Protein 3R6A (pdb70)

B-factor: mean 24.11, std 8.17, range [11.48, 55.33]

InterPro domains:
  IPR004360 Glyoxalase/fosfomycin resistance/dioxygenase domain [PF00903] (7-113)
  IPR029068 Glyoxalase/Bleomycin resistance protein/Dihydroxybiphenyl dioxygenase [G3DSA:3.10.180.10] (1-120)
  IPR029068 Glyoxalase/Bleomycin resistance protein/Dihydroxybiphenyl dioxygenase [SSF54593] (10-117)

Radius of gyration: 17.71 Å; Cα contacts (8 Å, |Δi|>4): 497; chains: 2; bounding box: 41×38×47 Å

Nearest PDB structures (foldseek):
  3r6a-assembly1_B  TM=1.008E+00  e=8.371E-24  Methanosarcina mazei Go1
  8aid-assembly2_D  TM=8.880E-01  e=2.972E-11  Pseudomonas aeruginosa PAO1
  8stb-assemb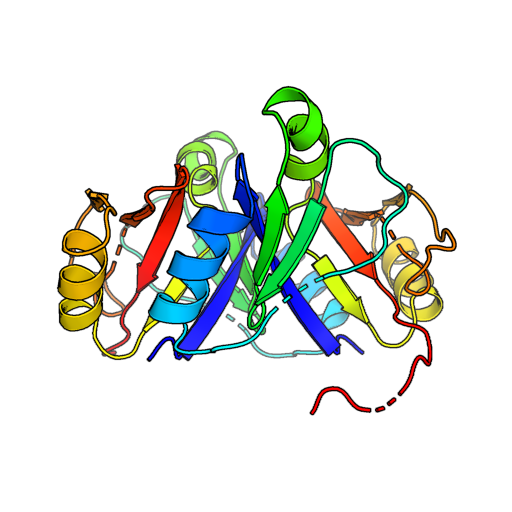ly2_A  TM=5.338E-01  e=1.137E-02  Streptomyces sp.
  3ct8-assembly1_A-2  TM=3.924E-01  e=6.498E-03  Halalkalibacterium halodurans C-125
  2zhp-assembly1_B  TM=3.067E-01  e=5.720E-02  Streptoalloteichus hindustanus

Organism: Methanosarcina mazei (strain ATCC BAA-159 / DSM 3647 / Goe1 / Go1 / JCM 11833 / OCM 88) (NCBI:txid192952)

Structure (mmCIF, N/CA/C/O backbone):
data_3R6A
#
_entry.id   3R6A
#
_cell.length_a   62.433
_cell.length_b   62.433
_cell.length_c   149.595
_cell.angle_alpha   90.00
_cell.angle_beta   90.00
_cell.angle_gamma   120.00
#
_symmetry.space_group_name_H-M   'P 61'
#
loop_
_entity.id
_entity.type
_entity.pdbx_description
1 polymer 'Uncharacterized protein'
2 non-polymer 'ACETATE ION'
3 water water
#
loop_
_atom_site.group_PDB
_atom_site.id
_atom_site.type_symbol
_atom_site.label_atom_id
_atom_site.label_alt_id
_atom_site.label_comp_id
_atom_site.label_asym_id
_atom_site.label_entity_id
_atom_site.label_seq_id
_atom_site.pdbx_PDB_ins_code
_atom_site.Cartn_x
_atom_site.Cartn_y
_atom_site.Cartn_z
_atom_site.occupancy
_atom_site.B_iso_or_equiv
_atom_site.auth_seq_id
_atom_site.auth_comp_id
_atom_site.auth_asym_id
_atom_site.auth_atom_id
_atom_site.pdbx_PDB_model_num
ATOM 9 N N . LYS A 1 4 ? 6.225 21.697 -10.714 1.00 24.04 2 LYS A N 1
ATOM 10 C CA . LYS A 1 4 ? 6.711 21.061 -9.503 1.00 22.65 2 LYS A CA 1
ATOM 11 C C . LYS A 1 4 ? 8.218 20.906 -9.413 1.00 20.35 2 LYS A C 1
ATOM 12 O O . LYS A 1 4 ? 8.908 20.716 -10.415 1.00 19.18 2 LYS A O 1
ATOM 18 N N . ILE A 1 5 ? 8.724 21.007 -8.193 1.00 18.25 3 ILE A N 1
ATOM 19 C CA . ILE A 1 5 ? 10.139 20.793 -7.966 1.00 17.34 3 ILE A CA 1
ATOM 20 C C . ILE A 1 5 ? 10.187 19.302 -7.662 1.00 16.64 3 ILE A C 1
ATOM 21 O O . ILE A 1 5 ? 9.608 18.831 -6.679 1.00 19.78 3 ILE A O 1
ATOM 26 N N . LEU A 1 6 ? 10.855 18.559 -8.534 1.00 16.28 4 LEU A N 1
ATOM 27 C CA . LEU A 1 6 ? 10.952 17.110 -8.406 1.00 17.48 4 LEU A CA 1
ATOM 28 C C . LEU A 1 6 ? 11.955 16.659 -7.357 1.00 18.07 4 LEU A C 1
ATOM 29 O O . LEU A 1 6 ? 11.714 15.691 -6.631 1.00 18.23 4 LEU A O 1
ATOM 34 N N . GLN A 1 7 ? 13.084 17.353 -7.288 1.00 17.55 5 GLN A N 1
ATOM 35 C CA . GLN A 1 7 ? 14.121 17.028 -6.316 1.00 18.66 5 GLN A CA 1
ATOM 36 C C . GLN A 1 7 ? 14.967 18.239 -5.982 1.00 17.37 5 GLN A C 1
ATOM 37 O O . GLN A 1 7 ? 15.183 19.105 -6.826 1.00 17.03 5 GLN A O 1
ATOM 43 N N . ILE A 1 8 ? 15.441 1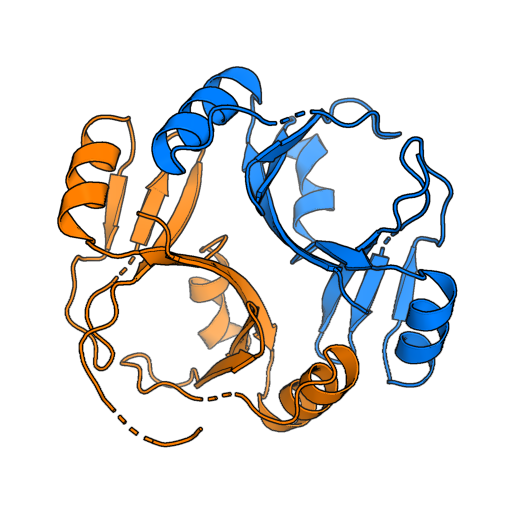8.288 -4.743 1.00 14.99 6 ILE A N 1
ATOM 44 C CA . ILE A 1 8 ? 16.329 19.351 -4.310 1.00 13.94 6 ILE A CA 1
ATOM 45 C C . ILE A 1 8 ? 17.650 18.651 -4.024 1.00 13.84 6 ILE A C 1
ATOM 46 O O . ILE A 1 8 ? 17.751 17.845 -3.102 1.00 14.88 6 ILE A O 1
ATOM 51 N N . LEU A 1 9 ? 18.653 18.957 -4.837 1.00 13.56 7 LEU A N 1
ATOM 52 C CA . LEU A 1 9 ? 19.961 18.322 -4.726 1.00 15.16 7 LEU A CA 1
ATOM 53 C C . LEU A 1 9 ? 20.998 19.176 -4.019 1.00 14.37 7 LEU A C 1
ATOM 54 O O . LEU A 1 9 ? 21.210 20.339 -4.371 1.00 14.34 7 LEU A O 1
ATOM 59 N N . SER A 1 10 ? 21.643 18.587 -3.019 1.00 13.24 8 SER A N 1
ATOM 60 C CA . SER A 1 10 ? 22.675 19.273 -2.267 1.00 15.47 8 SER A CA 1
ATOM 61 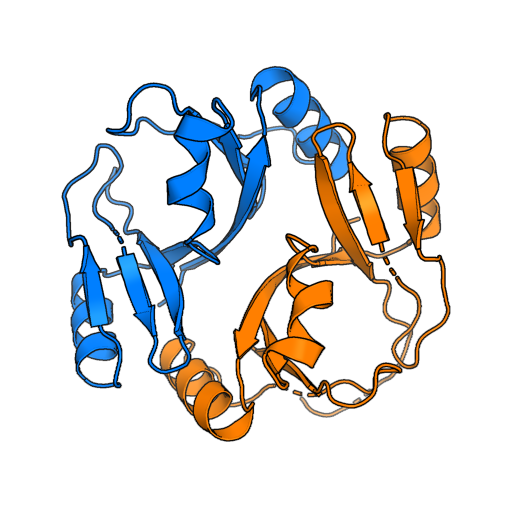C C . SER A 1 10 ? 23.964 19.066 -3.040 1.00 16.16 8 SER A C 1
ATOM 62 O O . SER A 1 10 ? 24.153 18.023 -3.656 1.00 19.61 8 SER A O 1
ATOM 65 N N . ARG A 1 11 ? 24.846 20.055 -3.000 1.00 14.83 9 ARG A N 1
ATOM 66 C CA . ARG A 1 11 ? 26.085 19.986 -3.755 1.00 13.60 9 ARG A CA 1
ATOM 67 C C . ARG A 1 11 ? 27.344 19.834 -2.909 1.00 14.45 9 ARG A C 1
ATOM 68 O O . ARG A 1 11 ? 27.555 20.573 -1.950 1.00 15.08 9 ARG A O 1
ATOM 76 N N . LEU A 1 12 ? 28.175 18.866 -3.283 1.00 13.32 10 LEU A N 1
ATOM 77 C CA . LEU A 1 12 ? 29.440 18.629 -2.601 1.00 13.93 10 LEU A CA 1
ATOM 78 C C . LEU A 1 12 ? 30.531 18.786 -3.650 1.00 14.19 10 LEU A C 1
ATOM 79 O O . LEU A 1 12 ? 30.339 18.448 -4.818 1.00 14.39 10 LEU A O 1
ATOM 84 N N . TYR A 1 13 ? 31.674 19.304 -3.227 1.00 16.38 11 TYR A N 1
ATOM 85 C CA . TYR A 1 13 ? 32.777 19.560 -4.141 1.00 16.63 11 TYR A CA 1
ATOM 86 C C . TYR A 1 13 ? 33.993 18.762 -3.721 1.00 17.18 11 TYR A C 1
ATOM 87 O O . TYR A 1 13 ? 34.460 18.884 -2.588 1.00 17.77 11 TYR A O 1
ATOM 96 N N . VAL A 1 14 ? 34.512 17.954 -4.639 1.00 16.61 12 VAL A N 1
ATOM 97 C CA . VAL A 1 14 ? 35.663 17.120 -4.337 1.00 17.53 12 VAL A CA 1
ATOM 98 C C . VAL A 1 14 ? 36.696 17.185 -5.455 1.00 18.79 12 VAL A C 1
ATOM 99 O O . VAL A 1 14 ? 36.388 17.583 -6.575 1.00 17.62 12 VAL A O 1
ATOM 103 N N . ALA A 1 15 ? 37.923 16.789 -5.140 1.00 20.89 13 ALA A N 1
ATOM 104 C CA . ALA A 1 15 ? 39.002 16.825 -6.120 1.00 22.02 13 ALA A CA 1
ATOM 105 C C . ALA A 1 15 ? 38.939 15.658 -7.097 1.00 23.72 13 ALA A C 1
ATOM 106 O O . ALA A 1 15 ? 39.207 15.822 -8.288 1.00 23.98 13 ALA A O 1
ATOM 108 N N . ASP A 1 16 ? 38.591 14.483 -6.584 1.00 25.48 14 ASP A N 1
ATOM 109 C CA . ASP A 1 16 ? 38.502 13.271 -7.397 1.00 27.74 14 ASP A CA 1
ATOM 110 C C . ASP A 1 16 ? 37.180 12.549 -7.160 1.00 25.28 14 ASP A C 1
ATOM 111 O O . ASP A 1 16 ? 36.817 12.245 -6.025 1.00 24.98 14 ASP A O 1
ATOM 116 N N . LEU A 1 17 ? 36.478 12.254 -8.245 1.00 24.24 15 LEU A N 1
ATOM 117 C CA . LEU A 1 17 ? 35.182 11.596 -8.165 1.00 24.80 15 LEU A CA 1
ATOM 118 C C . LEU A 1 17 ? 35.187 10.148 -7.662 1.00 26.67 15 LEU A C 1
ATOM 119 O O . LEU A 1 17 ? 34.497 9.821 -6.698 1.00 25.03 15 LEU A O 1
ATOM 124 N N . ASN A 1 18 ? 35.965 9.290 -8.314 1.00 27.41 16 ASN A N 1
ATOM 125 C CA . ASN A 1 18 ? 36.010 7.869 -7.973 1.00 30.41 16 ASN A CA 1
ATOM 126 C C . ASN A 1 18 ? 36.113 7.476 -6.501 1.00 28.64 16 ASN A C 1
ATOM 127 O O . ASN A 1 18 ? 35.260 6.739 -5.998 1.00 28.02 16 ASN A O 1
ATOM 132 N N . PRO A 1 19 ? 37.160 7.933 -5.794 1.00 28.07 17 PRO A N 1
ATOM 133 C CA . PRO A 1 19 ? 37.249 7.549 -4.382 1.00 26.67 17 PRO A CA 1
ATOM 134 C C . PRO A 1 19 ? 36.067 8.072 -3.566 1.00 25.03 17 PRO A C 1
ATOM 135 O O . PRO A 1 19 ? 35.532 7.374 -2.700 1.00 24.77 17 PRO A O 1
ATOM 139 N N . ALA A 1 20 ? 35.653 9.298 -3.860 1.00 22.72 18 ALA A N 1
ATOM 140 C CA . ALA A 1 20 ? 34.530 9.912 -3.160 1.00 22.04 18 ALA A CA 1
ATOM 141 C C . ALA A 1 20 ? 33.242 9.139 -3.424 1.00 21.15 18 ALA A C 1
ATOM 142 O O . ALA A 1 20 ? 32.462 8.879 -2.514 1.00 19.17 18 ALA A O 1
ATOM 144 N N . LEU A 1 21 ? 33.022 8.765 -4.678 1.00 21.38 19 LEU A N 1
ATOM 145 C CA . LEU A 1 21 ? 31.817 8.035 -5.034 1.00 22.56 19 LEU A CA 1
ATOM 146 C C . LEU A 1 21 ? 31.702 6.760 -4.198 1.00 22.83 19 LEU A C 1
ATOM 147 O O . LEU A 1 21 ? 30.628 6.433 -3.688 1.00 21.97 19 LEU A O 1
ATOM 152 N N . GLU A 1 22 ? 32.815 6.054 -4.031 1.00 22.33 20 GLU A N 1
ATOM 153 C CA . GLU A 1 22 ? 32.809 4.823 -3.248 1.00 23.60 20 GLU A CA 1
ATOM 154 C C . GLU A 1 22 ? 32.433 5.112 -1.799 1.00 21.72 20 GLU A C 1
ATOM 155 O O . GLU A 1 22 ? 31.675 4.366 -1.183 1.00 23.01 20 GLU A O 1
ATOM 161 N N . PHE A 1 23 ? 32.959 6.208 -1.264 1.00 18.95 21 PHE A N 1
ATOM 162 C CA . PHE A 1 23 ? 32.677 6.595 0.110 1.00 17.59 21 PHE A CA 1
ATOM 163 C C . PHE A 1 23 ? 31.196 6.901 0.316 1.00 17.22 21 PHE A C 1
ATOM 164 O O . PHE A 1 23 ? 30.570 6.379 1.239 1.00 17.09 21 PHE A O 1
ATOM 172 N N . TYR A 1 24 ? 30.628 7.741 -0.544 1.00 16.74 22 TYR A N 1
ATOM 173 C CA . TYR A 1 24 ? 29.217 8.090 -0.403 1.00 15.15 22 TYR A CA 1
ATOM 174 C C . TYR A 1 24 ? 28.269 6.923 -0.670 1.00 16.79 22 TYR A C 1
ATOM 175 O O . TYR A 1 24 ? 27.200 6.848 -0.083 1.00 14.51 22 TYR A O 1
ATOM 184 N N . GLU A 1 25 ? 28.653 6.004 -1.549 1.00 17.77 23 GLU A N 1
ATOM 185 C CA . GLU A 1 25 ? 27.789 4.855 -1.804 1.00 18.94 23 GLU A CA 1
ATOM 186 C C . GLU A 1 25 ? 27.678 4.050 -0.508 1.00 19.43 23 GLU A C 1
ATOM 187 O O . GLU A 1 25 ? 26.608 3.558 -0.157 1.00 19.88 23 GLU A O 1
ATOM 193 N N . GLU A 1 26 ? 28.787 3.932 0.214 1.00 20.07 24 GLU A N 1
ATOM 194 C CA . GLU A 1 26 ? 28.795 3.199 1.473 1.00 21.53 24 GLU A CA 1
ATOM 195 C C . GLU A 1 26 ? 28.074 3.985 2.561 1.00 20.51 24 GLU A C 1
ATOM 196 O O . GLU A 1 26 ? 27.243 3.442 3.289 1.00 20.49 24 GLU A O 1
ATOM 202 N N . LEU A 1 27 ? 28.403 5.268 2.668 1.00 18.66 25 LEU A N 1
ATOM 203 C CA . LEU A 1 27 ? 27.803 6.129 3.681 1.00 17.22 25 LEU A CA 1
ATOM 204 C C . LEU A 1 27 ? 26.292 6.220 3.552 1.00 16.96 25 LEU A C 1
ATOM 205 O O . LEU A 1 27 ? 25.576 6.184 4.549 1.00 17.90 25 LEU A O 1
ATOM 210 N N . LEU A 1 28 ? 25.813 6.332 2.319 1.00 16.47 26 LEU A N 1
ATOM 211 C CA . LEU A 1 28 ? 24.386 6.464 2.063 1.00 17.69 26 LEU A CA 1
ATOM 212 C C . LEU A 1 28 ? 23.725 5.127 1.733 1.00 19.15 26 LEU A C 1
ATOM 213 O O . LEU A 1 28 ? 22.543 5.082 1.401 1.00 19.77 26 LEU A O 1
ATOM 218 N N . GLU A 1 29 ? 24.491 4.043 1.837 1.00 21.36 27 GLU A N 1
ATOM 219 C CA . GLU A 1 29 ? 23.984 2.706 1.532 1.00 22.85 27 GLU A CA 1
ATOM 220 C C . GLU A 1 29 ? 23.213 2.702 0.214 1.00 22.76 27 GLU A C 1
ATOM 221 O O . GLU A 1 29 ? 22.121 2.145 0.108 1.00 22.87 27 GLU A O 1
ATOM 227 N N . THR A 1 30 ? 23.804 3.347 -0.787 1.00 20.68 28 THR A N 1
ATOM 228 C CA . THR A 1 30 ? 23.229 3.449 -2.122 1.00 19.91 28 THR A CA 1
ATOM 229 C C . THR A 1 30 ? 24.328 2.951 -3.061 1.00 20.43 28 THR A C 1
ATOM 230 O O . THR A 1 30 ? 25.285 3.672 -3.353 1.00 19.93 28 THR A O 1
ATOM 234 N N . PRO A 1 31 ? 24.199 1.705 -3.550 1.00 19.30 29 PRO A N 1
ATOM 235 C CA . PRO A 1 31 ? 25.189 1.095 -4.445 1.00 18.55 29 PRO A CA 1
ATOM 236 C C . PRO A 1 31 ? 25.208 1.517 -5.910 1.00 19.20 29 PRO A C 1
ATOM 237 O O . PRO A 1 31 ? 25.972 0.962 -6.705 1.00 18.33 29 PRO A O 1
ATOM 241 N N . VAL A 1 32 ? 24.384 2.491 -6.270 1.00 16.97 30 VAL A N 1
ATOM 242 C CA . VAL A 1 32 ? 24.331 2.963 -7.651 1.00 19.62 30 VAL A CA 1
ATOM 243 C C . VAL A 1 32 ? 24.318 4.486 -7.694 1.00 19.35 30 VAL A C 1
ATOM 244 O O . VAL A 1 32 ? 23.639 5.127 -6.897 1.00 19.91 30 VAL A O 1
ATOM 248 N N . ALA A 1 33 ? 25.088 5.051 -8.617 1.00 18.66 31 ALA A N 1
ATOM 249 C CA . ALA A 1 33 ? 25.172 6.499 -8.797 1.00 18.91 31 ALA A CA 1
ATOM 250 C C . ALA A 1 33 ? 25.029 6.788 -10.282 1.00 19.11 31 ALA A C 1
ATOM 251 O O . ALA A 1 33 ? 25.218 5.906 -11.118 1.00 18.30 31 ALA A O 1
ATOM 261 N N . ARG A 1 35 ? 26.202 9.190 -13.591 1.00 17.97 33 ARG A N 1
ATOM 262 C CA . ARG A 1 35 ? 27.191 10.119 -14.124 1.00 19.99 33 ARG A CA 1
ATOM 263 C C . ARG A 1 35 ? 26.474 10.859 -15.238 1.00 20.23 33 ARG A C 1
ATOM 264 O O . ARG A 1 35 ? 25.689 10.263 -15.978 1.00 19.03 33 ARG A O 1
ATOM 272 N N . PHE A 1 36 ? 26.730 12.156 -15.346 1.00 21.00 34 PHE A N 1
ATOM 273 C CA . PHE A 1 36 ? 26.082 12.971 -16.365 1.00 22.13 34 PHE A CA 1
ATOM 274 C C . PHE A 1 36 ? 27.062 13.517 -17.378 1.00 20.64 34 PHE A C 1
ATOM 275 O O . PHE A 1 36 ? 28.210 13.815 -17.056 1.00 21.35 34 PHE A O 1
ATOM 283 N N . GLU A 1 37 ? 26.598 13.648 -18.611 1.00 18.96 35 GLU A N 1
ATOM 284 C CA . GLU A 1 37 ? 27.420 14.240 -19.647 1.00 19.87 35 GLU A CA 1
ATOM 285 C C . GLU A 1 37 ? 27.150 15.730 -19.455 1.00 21.43 35 GLU A C 1
ATOM 286 O O . GLU A 1 37 ? 25.994 16.149 -19.427 1.00 22.06 35 GLU A O 1
ATOM 292 N N . ILE A 1 38 ? 28.198 16.524 -19.283 1.00 23.46 36 ILE A N 1
ATOM 293 C CA . ILE A 1 38 ? 28.013 17.959 -19.083 1.00 25.24 36 ILE A CA 1
ATOM 294 C C . ILE A 1 38 ? 28.866 18.753 -20.059 1.00 27.29 36 ILE A C 1
ATOM 295 O O . ILE A 1 38 ? 29.822 18.230 -20.629 1.00 28.52 36 ILE A O 1
ATOM 300 N N . PRO A 1 39 ? 28.524 20.033 -20.271 1.00 29.20 37 PRO A N 1
ATOM 301 C CA . PRO A 1 39 ? 29.295 20.865 -21.197 1.00 31.05 37 PRO A CA 1
ATOM 302 C C . PRO A 1 39 ? 30.666 21.291 -20.677 1.00 32.83 37 PRO A C 1
ATOM 303 O O . PRO A 1 39 ? 31.624 21.368 -21.447 1.00 34.15 37 PRO A O 1
ATOM 307 N N . GLN A 1 40 ? 30.764 21.559 -19.377 1.00 32.53 38 GLN A N 1
ATOM 308 C CA . GLN A 1 40 ? 32.028 22.000 -18.790 1.00 33.58 38 GLN A CA 1
ATOM 309 C C . GLN A 1 40 ? 33.173 21.018 -18.979 1.00 34.95 38 GLN A C 1
ATOM 310 O O . GLN A 1 40 ? 32.968 19.807 -19.060 1.00 35.98 38 GLN A O 1
ATOM 316 N N . THR A 1 41 ? 34.382 21.564 -19.039 1.00 35.21 39 THR A N 1
ATOM 317 C CA . THR A 1 41 ? 35.596 20.777 -19.201 1.00 35.86 39 THR A CA 1
ATOM 318 C C . THR A 1 41 ? 36.365 20.797 -17.882 1.00 34.74 39 THR A C 1
ATOM 319 O O . THR A 1 41 ? 36.357 21.798 -17.164 1.00 35.15 39 THR A O 1
ATOM 323 N N . GLY A 1 42 ? 37.024 19.691 -17.559 1.00 34.13 40 GLY A N 1
ATOM 324 C CA . GLY A 1 42 ? 37.779 19.633 -16.321 1.00 32.71 40 GLY A CA 1
ATOM 325 C C . GLY A 1 42 ? 36.902 19.388 -15.105 1.00 32.04 40 GLY A C 1
ATOM 326 O O . GLY A 1 42 ? 37.388 19.366 -13.976 1.00 32.92 40 GLY A O 1
ATOM 327 N N . VAL A 1 43 ? 35.605 19.208 -15.330 1.00 30.41 41 VAL A N 1
ATOM 328 C CA . VAL A 1 43 ? 34.684 18.952 -14.229 1.00 27.79 41 VAL A CA 1
ATOM 329 C C . VAL A 1 43 ? 33.868 17.693 -14.504 1.00 26.14 41 VAL A C 1
ATOM 330 O O . VAL A 1 43 ? 33.419 17.463 -15.627 1.00 25.12 41 VAL A O 1
ATOM 334 N N . GLU A 1 44 ? 33.698 16.872 -13.473 1.00 22.67 42 GLU A N 1
ATOM 335 C CA . GLU A 1 44 ? 32.924 15.646 -13.582 1.00 22.75 42 GLU A CA 1
ATOM 336 C C . GLU A 1 44 ? 31.759 15.750 -12.613 1.00 20.63 42 GLU A C 1
ATOM 337 O O . GLU A 1 44 ? 31.916 16.256 -11.501 1.00 20.65 42 GLU A O 1
ATOM 343 N N . LEU A 1 45 ? 30.599 15.272 -13.043 1.00 18.18 43 LEU A N 1
ATOM 344 C CA . LEU A 1 45 ? 29.392 15.341 -12.235 1.00 17.45 43 LEU A CA 1
ATOM 345 C C . LEU A 1 45 ? 28.729 13.986 -12.024 1.00 16.74 43 LEU A C 1
ATOM 346 O O . LEU A 1 45 ? 28.516 13.223 -12.971 1.00 16.53 43 LEU A O 1
ATOM 351 N N . ALA A 1 46 ? 28.394 13.694 -10.775 1.00 14.90 44 ALA A N 1
ATOM 352 C CA . ALA A 1 46 ? 27.730 12.443 -10.444 1.00 13.44 44 ALA A CA 1
ATOM 353 C C . ALA A 1 46 ? 26.639 12.731 -9.430 1.00 15.19 44 ALA A C 1
ATOM 354 O O . ALA A 1 46 ? 26.720 13.708 -8.687 1.00 16.25 44 ALA A O 1
ATOM 356 N N . GLN A 1 47 ? 25.611 11.894 -9.420 1.00 13.86 45 GLN A N 1
ATOM 357 C CA . GLN A 1 47 ? 24.537 12.045 -8.452 1.00 15.25 45 GLN A CA 1
ATOM 358 C C . GLN A 1 47 ? 24.434 10.748 -7.675 1.00 13.79 45 GLN A C 1
ATOM 359 O O . GLN A 1 47 ? 24.409 9.669 -8.265 1.00 14.79 45 GLN A O 1
ATOM 365 N N . ILE A 1 48 ? 24.393 10.856 -6.352 1.00 14.59 46 ILE A N 1
ATOM 366 C CA . ILE A 1 48 ? 24.246 9.692 -5.488 1.00 14.47 46 ILE A CA 1
ATOM 367 C C . ILE A 1 48 ? 23.147 10.108 -4.526 1.00 14.23 46 ILE A C 1
ATOM 368 O O . ILE A 1 48 ? 23.289 11.101 -3.821 1.00 13.05 46 ILE A O 1
ATOM 373 N N . SER A 1 49 ? 22.048 9.361 -4.516 1.00 14.69 47 SER A N 1
ATOM 374 C CA . SER A 1 49 ? 20.897 9.708 -3.684 1.00 14.32 47 SER A CA 1
ATOM 375 C C . SER A 1 49 ? 20.522 11.129 -4.133 1.00 13.80 47 SER A C 1
ATOM 376 O O . SER A 1 49 ? 20.416 11.376 -5.336 1.00 14.55 47 SER A O 1
ATOM 379 N N . THR A 1 50 ? 20.330 12.062 -3.201 1.00 13.75 48 THR A N 1
ATOM 380 C CA . THR A 1 50 ? 19.995 13.430 -3.599 1.00 14.33 48 THR A CA 1
ATOM 381 C C . THR A 1 50 ? 21.187 14.375 -3.460 1.00 15.33 48 THR A C 1
ATOM 382 O O . THR A 1 50 ? 21.028 15.578 -3.236 1.00 15.25 48 THR A O 1
ATOM 386 N N . ILE A 1 51 ? 22.385 13.814 -3.594 1.00 14.41 49 ILE A N 1
ATOM 387 C CA . ILE A 1 51 ? 23.621 14.585 -3.528 1.00 14.08 49 ILE A CA 1
ATOM 388 C C . ILE A 1 51 ? 24.261 14.641 -4.905 1.00 14.80 49 ILE A C 1
ATOM 389 O O . ILE A 1 51 ? 24.326 13.628 -5.612 1.00 15.07 49 ILE A O 1
ATOM 394 N N . LEU A 1 52 ? 24.709 15.829 -5.290 1.00 12.72 50 LEU A N 1
ATOM 395 C CA . LEU A 1 52 ? 25.418 16.007 -6.546 1.00 13.09 50 LEU A CA 1
ATOM 396 C C . LEU A 1 52 ? 26.881 16.160 -6.158 1.00 14.64 50 LEU A C 1
ATOM 397 O O . LEU A 1 52 ? 27.231 17.038 -5.362 1.00 14.17 50 LEU A O 1
ATOM 402 N N . LEU A 1 53 ? 27.732 15.283 -6.682 1.00 13.88 51 LEU A N 1
ATOM 403 C CA . LEU A 1 53 ? 29.163 15.362 -6.402 1.00 14.82 51 LEU A CA 1
ATOM 404 C C . LEU A 1 53 ? 29.800 16.016 -7.614 1.00 15.73 51 LEU A C 1
ATOM 405 O O . LEU A 1 53 ? 29.689 15.511 -8.726 1.00 15.89 51 LEU A O 1
ATOM 410 N N . ILE A 1 54 ? 30.459 17.142 -7.389 1.00 13.37 52 ILE A N 1
ATOM 411 C CA . ILE A 1 54 ? 31.104 17.894 -8.455 1.00 16.42 52 ILE A CA 1
ATOM 412 C C . ILE A 1 54 ? 32.601 17.782 -8.207 1.00 16.33 52 ILE A C 1
ATOM 413 O O . ILE A 1 54 ? 33.088 18.187 -7.157 1.00 15.56 52 ILE A O 1
ATOM 418 N N . ALA A 1 55 ? 33.327 17.230 -9.176 1.00 15.93 53 ALA A N 1
ATOM 419 C CA . ALA A 1 55 ? 34.761 17.028 -9.010 1.00 17.71 53 ALA A CA 1
ATOM 420 C C . ALA A 1 55 ? 35.627 17.791 -10.002 1.00 18.38 53 ALA A C 1
ATOM 421 O O . ALA A 1 55 ? 35.313 17.874 -11.192 1.00 20.36 53 ALA A O 1
ATOM 423 N N . GLY A 1 56 ? 36.723 18.341 -9.494 1.00 21.13 54 GLY A N 1
ATOM 424 C CA . GLY A 1 56 ? 37.644 19.091 -10.330 1.00 22.73 54 GLY A CA 1
ATOM 425 C C . GLY A 1 56 ? 38.682 19.812 -9.492 1.00 23.89 54 GLY A C 1
ATOM 426 O O . GLY A 1 56 ? 38.694 19.696 -8.265 1.00 22.13 54 GLY A O 1
ATOM 427 N N . SER A 1 57 ? 39.565 20.557 -10.149 1.00 25.99 55 SER A N 1
ATOM 428 C CA . SER A 1 57 ? 40.593 21.298 -9.430 1.00 28.56 55 SER A CA 1
ATOM 429 C C . SER A 1 57 ? 39.931 22.404 -8.614 1.00 30.27 55 SER A C 1
ATOM 430 O O . SER A 1 57 ? 38.806 22.813 -8.907 1.00 29.53 55 SER A O 1
ATOM 433 N N . GLU A 1 58 ? 40.630 22.883 -7.591 1.00 32.66 56 GLU A N 1
ATOM 434 C CA . GLU A 1 58 ? 40.109 23.948 -6.743 1.00 36.27 56 GLU A CA 1
ATOM 435 C C . GLU A 1 58 ? 39.663 25.124 -7.604 1.00 36.87 56 GLU A C 1
ATOM 436 O O . GLU A 1 58 ? 38.649 25.764 -7.328 1.00 38.01 56 GLU A O 1
ATOM 442 N N . GLU A 1 59 ? 40.424 25.395 -8.658 1.00 37.62 57 GLU A N 1
ATOM 443 C CA . GLU A 1 59 ? 40.117 26.497 -9.559 1.00 37.98 57 GLU A CA 1
ATOM 444 C C . GLU A 1 59 ? 38.902 26.193 -10.433 1.00 37.53 57 GLU A C 1
ATOM 445 O O . GLU A 1 59 ? 38.034 27.048 -10.622 1.00 37.37 57 GLU A O 1
ATOM 451 N N . ALA A 1 60 ? 38.842 24.974 -10.960 1.00 36.11 58 ALA A N 1
ATOM 452 C CA . ALA A 1 60 ? 37.737 24.566 -11.820 1.00 34.99 58 ALA A CA 1
ATOM 453 C C . ALA A 1 60 ? 36.415 24.534 -11.061 1.00 34.05 58 ALA A C 1
ATOM 454 O O . ALA A 1 60 ? 35.350 24.724 -11.649 1.00 33.81 58 ALA A O 1
ATOM 456 N N . LEU A 1 61 ? 36.496 24.303 -9.753 1.00 33.19 59 LEU A N 1
ATOM 457 C CA . LEU A 1 61 ? 35.313 24.222 -8.899 1.00 32.63 59 LEU A CA 1
ATOM 458 C C . LEU A 1 61 ? 34.857 25.558 -8.320 1.00 33.37 59 LEU A C 1
ATOM 459 O O . LEU A 1 61 ? 33.680 25.726 -8.001 1.00 32.68 59 LEU A O 1
ATOM 464 N N . LYS A 1 62 ? 35.787 26.499 -8.177 1.00 33.86 60 LYS A N 1
ATOM 465 C CA . LYS A 1 62 ? 35.482 27.810 -7.608 1.00 35.51 60 LYS A CA 1
ATOM 466 C C . LYS A 1 62 ? 34.133 28.398 -8.035 1.00 34.93 60 LYS A C 1
ATOM 467 O O . LYS A 1 62 ? 33.290 28.701 -7.190 1.00 36.73 60 LYS A O 1
ATOM 473 N N . PRO A 1 63 ? 33.903 28.557 -9.350 1.00 34.49 61 PRO A N 1
ATOM 474 C CA . PRO A 1 63 ? 32.631 29.118 -9.816 1.00 33.21 61 PRO A CA 1
ATOM 475 C C . PRO A 1 63 ? 31.395 28.311 -9.427 1.00 31.77 61 PRO A C 1
ATOM 476 O O . PRO A 1 63 ? 30.344 28.880 -9.136 1.00 32.62 61 PRO A O 1
ATOM 480 N N . PHE A 1 64 ? 31.522 26.988 -9.423 1.00 29.88 62 PHE A N 1
ATOM 481 C CA . PHE A 1 64 ? 30.411 26.115 -9.064 1.00 28.21 62 PHE A CA 1
ATOM 482 C C . PHE A 1 64 ? 29.993 26.279 -7.608 1.00 27.20 62 PHE A C 1
ATOM 483 O O . PHE A 1 64 ? 28.831 26.066 -7.266 1.00 25.57 62 PHE A O 1
ATOM 491 N N . ARG A 1 65 ? 30.935 26.660 -6.749 1.00 25.98 63 ARG A N 1
ATOM 492 C CA . ARG A 1 65 ? 30.630 26.823 -5.331 1.00 28.28 63 ARG A CA 1
ATOM 493 C C . ARG A 1 65 ? 29.714 28.002 -5.025 1.00 27.14 63 ARG A C 1
ATOM 494 O O . ARG A 1 65 ? 29.186 28.108 -3.919 1.00 27.51 63 ARG A O 1
ATOM 502 N N . ASN A 1 66 ? 29.528 28.888 -5.997 1.00 27.19 64 ASN A N 1
ATOM 503 C CA . ASN A 1 66 ? 28.669 30.050 -5.797 1.00 27.77 64 ASN A CA 1
ATOM 504 C C . ASN A 1 66 ? 27.191 29.662 -5.815 1.00 26.66 64 ASN A C 1
ATOM 505 O O . ASN A 1 66 ? 26.330 30.446 -5.416 1.00 27.91 64 ASN A O 1
ATOM 510 N N . THR A 1 67 ? 26.907 28.445 -6.271 1.00 24.15 65 THR A N 1
ATOM 511 C CA . THR A 1 67 ? 25.535 27.945 -6.331 1.00 22.17 65 THR A CA 1
ATOM 512 C C . THR A 1 67 ? 25.238 27.132 -5.067 1.00 21.14 65 THR A C 1
ATOM 513 O O . THR A 1 67 ? 25.910 26.136 -4.789 1.00 21.67 65 THR A O 1
ATOM 517 N N . GLN A 1 68 ? 24.230 27.552 -4.306 1.00 19.51 66 GLN A N 1
ATOM 518 C CA . GLN A 1 68 ? 23.880 26.877 -3.058 1.00 18.94 66 GLN A CA 1
ATOM 519 C C . GLN A 1 68 ? 23.266 25.489 -3.232 1.00 19.04 66 GLN A C 1
ATOM 520 O O . GLN A 1 68 ? 23.520 24.587 -2.433 1.00 19.66 66 GLN A O 1
ATOM 526 N N . ALA A 1 69 ? 22.445 25.320 -4.262 1.00 15.49 67 ALA A N 1
ATOM 527 C CA . ALA A 1 69 ? 21.791 24.036 -4.488 1.00 14.89 67 ALA A CA 1
ATOM 528 C C . ALA A 1 69 ? 21.260 23.936 -5.904 1.00 14.74 67 ALA A C 1
ATOM 529 O O . ALA A 1 69 ? 21.224 24.922 -6.637 1.00 16.60 67 ALA A O 1
ATOM 531 N N . THR A 1 70 ? 20.845 22.733 -6.278 1.00 13.63 68 THR A N 1
ATOM 532 C CA . THR A 1 70 ? 20.285 22.493 -7.597 1.00 14.32 68 THR A CA 1
ATOM 533 C C . THR A 1 70 ? 18.862 21.966 -7.448 1.00 13.84 68 THR A C 1
ATOM 534 O O . THR A 1 70 ? 18.620 21.023 -6.698 1.00 14.94 68 THR A O 1
ATOM 538 N N . PHE A 1 71 ? 17.920 22.598 -8.143 1.00 13.88 69 PHE A N 1
ATOM 539 C CA . PHE A 1 71 ? 16.519 22.191 -8.096 1.00 14.01 69 PHE A CA 1
ATOM 540 C C . PHE A 1 71 ? 16.140 21.529 -9.415 1.00 13.55 69 PHE A C 1
ATOM 541 O O . PHE A 1 71 ? 16.244 22.150 -10.467 1.00 13.92 69 PHE A O 1
ATOM 549 N N . LEU A 1 72 ? 15.716 20.271 -9.359 1.00 13.64 70 LEU A N 1
ATOM 550 C CA . LEU A 1 72 ? 15.279 19.568 -10.563 1.00 15.36 70 LEU A CA 1
ATOM 551 C C . LEU A 1 72 ? 13.787 19.848 -10.665 1.00 13.67 70 LEU A C 1
ATOM 552 O O . LEU A 1 72 ? 13.047 19.615 -9.713 1.00 16.25 70 LEU A O 1
ATOM 557 N N . VAL A 1 73 ? 13.349 20.348 -11.815 1.00 15.80 71 VAL A N 1
ATOM 558 C CA . VAL A 1 73 ? 11.946 20.689 -12.011 1.00 16.86 71 VAL A CA 1
ATOM 559 C C . VAL A 1 73 ? 11.356 20.024 -13.247 1.00 18.49 71 VAL A C 1
ATOM 560 O O . VAL A 1 73 ? 12.087 19.525 -14.101 1.00 18.35 71 VAL A O 1
ATOM 564 N N . ASP A 1 74 ? 10.027 20.033 -13.333 1.00 20.24 72 ASP A N 1
ATOM 565 C CA . ASP A 1 74 ? 9.326 19.424 -14.456 1.00 23.69 72 ASP A CA 1
ATOM 566 C C . ASP A 1 74 ? 9.244 20.367 -15.650 1.00 24.77 72 ASP A C 1
ATOM 567 O O . ASP A 1 74 ? 9.286 19.928 -16.801 1.00 25.21 72 ASP A O 1
ATOM 572 N N . SER A 1 75 ? 9.151 21.666 -15.380 1.00 21.78 73 SER A N 1
ATOM 573 C CA . SER A 1 75 ? 9.071 22.654 -16.450 1.00 22.49 73 SER A CA 1
ATOM 574 C C . SER A 1 75 ? 9.956 23.864 -16.186 1.00 21.97 73 SER A C 1
ATOM 575 O O . SER A 1 75 ? 9.626 24.710 -15.356 1.00 21.35 73 SER A O 1
ATOM 578 N N . LEU A 1 76 ? 11.071 23.957 -16.902 1.00 20.51 74 LEU A N 1
ATOM 579 C CA . LEU A 1 76 ? 11.983 25.074 -16.713 1.00 21.25 74 LEU A CA 1
ATOM 580 C C . LEU A 1 76 ? 11.318 26.398 -17.088 1.00 22.90 74 LEU A C 1
ATOM 581 O O . LEU A 1 76 ? 11.494 27.405 -16.404 1.00 21.61 74 LEU A O 1
ATOM 586 N N . ASP A 1 77 ? 10.547 26.394 -18.171 1.00 21.07 75 ASP A N 1
ATOM 587 C CA . ASP A 1 77 ? 9.883 27.618 -18.609 1.00 22.32 75 ASP A CA 1
ATOM 588 C C . ASP A 1 77 ? 8.909 28.174 -17.576 1.00 20.02 75 ASP A C 1
ATOM 589 O O . ASP A 1 77 ? 8.910 29.376 -17.307 1.00 20.65 75 ASP A O 1
ATOM 594 N N . LYS A 1 78 ? 8.078 27.312 -17.000 1.00 19.97 76 LYS A N 1
ATOM 595 C CA . LYS A 1 78 ? 7.117 27.769 -16.003 1.00 18.66 76 LYS A CA 1
ATOM 596 C C . LYS A 1 78 ? 7.834 28.353 -14.790 1.00 17.94 76 LYS A C 1
ATOM 597 O O . LYS A 1 78 ? 7.426 29.384 -14.259 1.00 16.67 76 LYS A O 1
ATOM 603 N N . PHE A 1 79 ? 8.905 27.703 -14.347 1.00 17.93 77 PHE A N 1
ATOM 604 C CA . PHE A 1 79 ? 9.636 28.220 -13.197 1.00 17.16 77 PHE A CA 1
ATOM 605 C C . PHE A 1 79 ? 10.321 29.534 -13.524 1.00 17.20 77 PHE A C 1
ATOM 606 O O . PHE A 1 79 ? 10.405 30.420 -12.674 1.00 17.97 77 PHE A O 1
ATOM 614 N N . LYS A 1 80 ? 10.795 29.684 -14.757 1.00 17.82 78 LYS A N 1
ATOM 615 C CA . LYS A 1 80 ? 11.449 30.930 -15.130 1.00 17.48 78 LYS A CA 1
ATOM 616 C C . LYS A 1 80 ? 10.442 32.066 -14.972 1.00 19.09 78 LYS A C 1
ATOM 617 O O . LYS A 1 80 ? 10.759 33.121 -14.420 1.00 16.60 78 LYS A O 1
ATOM 623 N N . THR A 1 81 ? 9.226 31.839 -15.456 1.00 18.90 79 THR A N 1
ATOM 624 C CA . THR A 1 81 ? 8.175 32.847 -15.365 1.00 19.03 79 THR A CA 1
ATOM 625 C C . THR A 1 81 ? 7.840 33.156 -13.911 1.00 16.94 79 THR A C 1
ATOM 626 O O . THR A 1 81 ? 7.712 34.318 -13.521 1.00 16.64 79 THR A O 1
ATOM 630 N N . PHE A 1 82 ? 7.699 32.113 -13.103 1.00 16.34 80 PHE A N 1
ATOM 631 C CA . PHE A 1 82 ? 7.388 32.305 -11.697 1.00 16.75 80 PHE A CA 1
ATOM 632 C C . PHE A 1 82 ? 8.484 33.109 -11.016 1.00 16.96 80 PHE A C 1
ATOM 633 O O . PHE A 1 82 ? 8.215 34.066 -10.295 1.00 15.62 80 PHE A O 1
ATOM 641 N N . LEU A 1 83 ? 9.730 32.709 -11.240 1.00 16.20 81 LEU A N 1
ATOM 642 C CA . LEU A 1 83 ? 10.853 33.391 -10.616 1.00 16.66 81 LEU A CA 1
ATOM 643 C C . LEU A 1 83 ? 10.973 34.858 -11.013 1.00 16.19 81 LEU A C 1
ATOM 644 O O . LEU A 1 83 ? 11.158 35.721 -10.158 1.00 16.06 81 LEU A O 1
ATOM 649 N N . GLU A 1 84 ? 10.864 35.145 -12.305 1.00 18.49 82 GLU A N 1
ATOM 650 C CA . GLU A 1 84 ? 10.979 36.524 -12.766 1.00 19.61 82 GLU A CA 1
ATOM 651 C C . GLU A 1 84 ? 9.868 37.407 -12.205 1.00 19.79 82 GLU A C 1
ATOM 652 O O . GLU A 1 84 ? 10.066 38.603 -12.003 1.00 20.97 82 GLU A O 1
ATOM 658 N N . GLU A 1 85 ? 8.709 36.809 -11.952 1.00 19.46 83 GLU A N 1
ATOM 659 C CA . GLU A 1 85 ? 7.560 37.537 -11.421 1.00 20.86 83 GLU A CA 1
ATOM 660 C C . GLU A 1 85 ? 7.572 37.621 -9.904 1.00 21.18 83 GLU A C 1
ATOM 661 O O . GLU A 1 85 ? 6.720 38.284 -9.307 1.00 20.90 83 GLU A O 1
ATOM 667 N N . ASN A 1 86 ? 8.538 36.952 -9.280 1.00 19.14 84 ASN A N 1
ATOM 668 C CA . ASN A 1 86 ? 8.633 36.947 -7.828 1.00 20.40 84 ASN A CA 1
ATOM 669 C C . ASN A 1 86 ? 9.980 37.401 -7.275 1.00 21.92 84 ASN A C 1
ATOM 670 O O . ASN A 1 86 ? 10.525 36.805 -6.337 1.00 20.99 84 ASN A O 1
ATOM 675 N N . GLY A 1 87 ? 10.514 38.460 -7.878 1.00 21.69 85 GLY A N 1
ATOM 676 C CA . GLY A 1 87 ? 11.761 39.047 -7.425 1.00 21.38 85 GLY A CA 1
ATOM 677 C C . GLY A 1 87 ? 13.083 38.353 -7.679 1.00 21.45 85 GLY A C 1
ATOM 678 O O . GLY A 1 87 ? 14.105 38.803 -7.165 1.00 22.21 85 GLY A O 1
ATOM 679 N N . ALA A 1 88 ? 13.088 37.276 -8.456 1.00 19.73 86 ALA A N 1
ATOM 680 C CA . ALA A 1 88 ? 14.338 36.575 -8.735 1.00 19.91 86 ALA A CA 1
ATOM 681 C C . ALA A 1 88 ? 14.965 37.064 -10.034 1.00 22.13 86 ALA A C 1
ATOM 682 O O . ALA A 1 88 ? 14.277 37.588 -10.914 1.00 21.91 86 ALA A O 1
ATOM 684 N N . GLU A 1 89 ? 16.277 36.888 -10.151 1.00 22.14 87 GLU A N 1
ATOM 685 C CA . GLU A 1 89 ? 16.999 37.307 -11.343 1.00 24.96 87 GLU A CA 1
ATOM 686 C C . GLU A 1 89 ? 17.586 36.101 -12.070 1.00 24.82 87 GLU A C 1
ATOM 687 O O . GLU A 1 89 ? 18.210 35.236 -11.454 1.00 24.16 87 GLU A O 1
ATOM 693 N N . ILE A 1 90 ? 17.374 36.044 -13.380 1.00 25.53 88 ILE A N 1
ATOM 694 C CA . ILE A 1 90 ? 17.906 34.951 -14.183 1.00 26.98 88 ILE A CA 1
ATOM 695 C C . ILE A 1 90 ? 19.338 35.332 -14.546 1.00 27.94 88 ILE A C 1
ATOM 696 O O . ILE A 1 90 ? 19.559 36.169 -15.424 1.00 28.86 88 ILE A O 1
ATOM 701 N N . ILE A 1 91 ? 20.305 34.725 -13.866 1.00 27.12 89 ILE A N 1
ATOM 702 C CA . ILE A 1 91 ? 21.717 35.014 -14.106 1.00 28.83 89 ILE A CA 1
ATOM 703 C C . ILE A 1 91 ? 22.230 34.381 -15.396 1.00 29.99 89 ILE A C 1
ATOM 704 O O . ILE A 1 91 ? 22.861 35.048 -16.216 1.00 30.81 89 ILE A O 1
ATOM 709 N N . ARG A 1 92 ? 21.966 33.091 -15.564 1.00 30.10 90 ARG A N 1
ATOM 710 C CA . ARG A 1 92 ? 22.415 32.364 -16.745 1.00 31.41 90 ARG A CA 1
ATOM 711 C C . ARG A 1 92 ? 21.293 31.509 -17.317 1.00 31.07 90 ARG A C 1
ATOM 712 O O . ARG A 1 92 ? 20.441 31.012 -16.579 1.00 28.25 90 ARG A O 1
ATOM 720 N N . GLY A 1 93 ? 21.305 31.337 -18.636 1.00 30.29 91 GLY A N 1
ATOM 721 C CA . GLY A 1 93 ? 20.298 30.522 -19.291 1.00 31.48 91 GLY A CA 1
ATOM 722 C C . GLY A 1 93 ? 18.902 31.115 -19.372 1.00 31.86 91 GLY A C 1
ATOM 723 O O . GLY A 1 93 ? 18.727 32.325 -19.205 1.00 34.10 91 GLY A O 1
ATOM 724 N N . PRO A 1 94 ? 17.880 30.280 -19.631 1.00 32.10 92 PRO A N 1
ATOM 725 C CA . PRO A 1 94 ? 18.019 28.834 -19.843 1.00 31.62 92 PRO A CA 1
ATOM 726 C C . PRO A 1 94 ? 18.926 28.467 -21.012 1.00 31.42 92 PRO A C 1
ATOM 727 O O . PRO A 1 94 ? 18.943 29.147 -22.042 1.00 29.80 92 PRO A O 1
ATOM 731 N N . SER A 1 95 ? 19.686 27.389 -20.835 1.00 29.87 93 SER A N 1
ATOM 732 C CA . SER A 1 95 ? 20.610 26.915 -21.855 1.00 30.76 93 SER A CA 1
ATOM 733 C C . SER A 1 95 ? 20.399 25.432 -22.108 1.00 30.70 93 SER A C 1
ATOM 734 O O . SER A 1 95 ? 19.947 24.700 -21.227 1.00 29.06 93 SER A O 1
ATOM 737 N N . LYS A 1 96 ? 20.723 24.988 -23.317 1.00 30.28 94 LYS A N 1
ATOM 738 C CA . LYS A 1 96 ? 20.583 23.582 -23.647 1.00 29.86 94 LYS A CA 1
ATOM 739 C C . LYS A 1 96 ? 21.848 22.863 -23.206 1.00 27.84 94 LYS A C 1
ATOM 740 O O . LYS A 1 96 ? 22.959 23.364 -23.388 1.00 28.36 94 LYS A O 1
ATOM 746 N N . VAL A 1 97 ? 21.672 21.697 -22.599 1.00 25.59 95 VAL A N 1
ATOM 747 C CA . VAL A 1 97 ? 22.796 20.894 -22.147 1.00 23.57 95 VAL A CA 1
ATOM 748 C C . VAL A 1 97 ? 22.498 19.444 -22.507 1.00 22.43 95 VAL A C 1
ATOM 749 O O . VAL A 1 97 ? 21.358 19.094 -22.815 1.00 22.11 95 VAL A O 1
ATOM 753 N N . PRO A 1 98 ? 23.519 18.578 -22.481 1.00 23.32 96 PRO A N 1
ATOM 754 C CA . PRO A 1 98 ? 23.334 17.165 -22.820 1.00 22.68 96 PRO A CA 1
ATOM 755 C C . PRO A 1 98 ? 22.136 16.480 -22.160 1.00 22.44 96 PRO A C 1
ATOM 756 O O . PRO A 1 98 ? 21.440 15.685 -22.794 1.00 22.60 96 PRO A O 1
ATOM 760 N N . THR A 1 99 ? 21.882 16.802 -20.893 1.00 20.89 97 THR A N 1
ATOM 761 C CA . THR A 1 99 ? 20.786 16.185 -20.151 1.00 20.57 97 THR A CA 1
ATOM 762 C C . THR A 1 99 ? 19.440 16.905 -20.224 1.00 20.20 97 THR A C 1
ATOM 763 O O . THR A 1 99 ? 18.454 16.433 -19.663 1.00 22.04 97 THR A O 1
ATOM 767 N N . GLY A 1 100 ? 19.400 18.041 -20.904 1.00 21.29 98 GLY A N 1
ATOM 768 C CA . GLY A 1 100 ? 18.153 18.782 -21.013 1.00 22.24 98 GLY A CA 1
ATOM 769 C C . GLY A 1 100 ? 18.405 20.273 -21.087 1.00 22.14 98 GLY A C 1
ATOM 770 O O . GLY A 1 100 ? 19.045 20.759 -22.022 1.00 22.16 98 GLY A O 1
ATOM 771 N N . ARG A 1 101 ? 17.904 21.009 -20.101 1.00 21.36 99 ARG A N 1
ATOM 772 C CA . ARG A 1 101 ? 18.101 22.454 -20.064 1.00 22.60 99 ARG A CA 1
ATOM 773 C C . ARG A 1 101 ? 18.191 22.931 -18.628 1.00 22.05 99 ARG A C 1
ATOM 774 O O . ARG A 1 101 ? 17.519 22.392 -17.750 1.00 21.64 99 ARG A O 1
ATOM 782 N N . ASN A 1 102 ? 19.025 23.933 -18.388 1.00 20.40 100 ASN A N 1
ATOM 783 C CA . ASN A 1 102 ? 19.134 24.491 -17.050 1.00 23.10 100 ASN A CA 1
ATOM 784 C C . ASN A 1 102 ? 19.316 25.996 -17.092 1.00 21.94 100 ASN A C 1
ATOM 785 O O . ASN A 1 102 ? 19.403 26.599 -18.163 1.00 21.00 100 ASN A O 1
ATOM 798 N N . THR A 1 104 ? 20.665 29.405 -14.135 1.00 19.07 102 THR A N 1
ATOM 799 C CA . THR A 1 104 ? 21.109 29.780 -12.801 1.00 19.23 102 THR A CA 1
ATOM 800 C C . THR A 1 104 ? 20.312 31.018 -12.417 1.00 19.58 102 THR A C 1
ATOM 801 O O . THR A 1 104 ? 20.173 31.957 -13.204 1.00 18.55 102 THR A O 1
ATOM 805 N N . VAL A 1 105 ? 19.783 31.005 -11.203 1.00 18.79 103 VAL A N 1
ATOM 806 C CA . VAL A 1 105 ? 18.949 32.094 -10.726 1.00 17.22 103 VAL A CA 1
ATOM 807 C C . VAL A 1 105 ? 19.388 32.610 -9.372 1.00 17.21 103 VAL A C 1
ATOM 808 O O . VAL A 1 105 ? 19.858 31.850 -8.535 1.00 17.01 103 VAL A O 1
ATOM 812 N N . ARG A 1 106 ? 19.238 33.913 -9.162 1.00 16.36 104 ARG A N 1
ATOM 813 C CA . ARG A 1 106 ? 19.543 34.488 -7.868 1.00 17.01 104 ARG A CA 1
ATOM 814 C C . ARG A 1 106 ? 18.211 34.945 -7.288 1.00 17.01 104 ARG A C 1
ATOM 815 O O . ARG A 1 106 ? 17.586 35.887 -7.791 1.00 17.33 104 ARG A O 1
ATOM 823 N N . HIS A 1 107 ? 17.766 34.254 -6.246 1.00 16.36 105 HIS A N 1
ATOM 824 C CA . HIS A 1 107 ? 16.519 34.587 -5.574 1.00 17.90 105 HIS A CA 1
ATOM 825 C C . HIS A 1 107 ? 16.649 35.959 -4.924 1.00 18.54 105 HIS A C 1
ATOM 826 O O . HIS A 1 107 ? 17.755 36.445 -4.695 1.00 18.17 105 HIS A O 1
ATOM 833 N N . SER A 1 108 ? 15.511 36.569 -4.610 1.00 20.15 106 SER A N 1
ATOM 834 C CA . SER A 1 108 ? 15.506 37.882 -3.977 1.00 22.80 106 SER A CA 1
ATOM 835 C C . SER A 1 108 ? 16.351 37.886 -2.706 1.00 22.26 106 SER A C 1
ATOM 836 O O . SER A 1 108 ? 17.062 38.856 -2.427 1.00 23.96 106 SER A O 1
ATOM 839 N N . ASP A 1 109 ? 16.284 36.799 -1.942 1.00 20.15 107 ASP A N 1
ATOM 840 C CA . ASP A 1 109 ? 17.032 36.702 -0.694 1.00 19.88 107 ASP A CA 1
ATOM 841 C C . ASP A 1 109 ? 18.539 36.544 -0.869 1.00 19.58 107 ASP A C 1
ATOM 842 O O . ASP A 1 109 ? 19.272 36.470 0.121 1.00 19.81 107 ASP A O 1
ATOM 847 N N . GLY A 1 110 ? 18.996 36.487 -2.119 1.00 18.45 108 GLY A N 1
ATOM 848 C CA . GLY A 1 110 ? 20.420 36.357 -2.385 1.00 18.93 108 GLY A CA 1
ATOM 849 C C . GLY A 1 110 ? 20.913 34.962 -2.733 1.00 18.42 108 GLY A C 1
ATOM 850 O O . GLY A 1 110 ? 22.028 34.800 -3.232 1.00 19.92 108 GLY A O 1
ATOM 851 N N . SER A 1 111 ? 20.094 33.948 -2.474 1.00 17.64 109 SER A N 1
ATOM 852 C CA . SER A 1 111 ? 20.484 32.572 -2.772 1.00 17.50 109 SER A CA 1
ATOM 853 C C . SER A 1 111 ? 20.590 32.326 -4.272 1.00 17.18 109 SER A C 1
ATOM 854 O O . SER A 1 111 ? 19.696 32.696 -5.035 1.00 18.65 109 SER A O 1
ATOM 857 N N . VAL A 1 112 ? 21.681 31.694 -4.691 1.00 17.36 110 VAL A N 1
ATOM 858 C CA . VAL A 1 112 ? 21.875 31.373 -6.099 1.00 16.19 110 VAL A CA 1
ATOM 859 C C . VAL A 1 112 ? 21.540 29.895 -6.242 1.00 17.14 110 VAL A C 1
ATOM 860 O O . VAL A 1 112 ? 22.117 29.048 -5.558 1.00 17.17 110 VAL A O 1
ATOM 864 N N . ILE A 1 113 ? 20.605 29.600 -7.135 1.00 16.02 111 ILE A N 1
ATOM 865 C CA . ILE A 1 113 ? 20.138 28.239 -7.346 1.00 14.55 111 ILE A CA 1
ATOM 866 C C . ILE A 1 113 ? 20.187 27.831 -8.809 1.00 16.13 111 ILE A C 1
ATOM 867 O O . ILE A 1 113 ? 19.846 28.611 -9.695 1.00 16.13 111 ILE A O 1
ATOM 872 N N . GLU A 1 114 ? 20.607 26.598 -9.059 1.00 14.65 112 GLU A N 1
ATOM 873 C CA . GLU A 1 114 ? 20.639 26.095 -10.415 1.00 15.94 112 GLU A CA 1
ATOM 874 C C . GLU A 1 114 ? 19.357 25.295 -10.605 1.00 15.18 112 GLU A C 1
ATOM 875 O O . GLU A 1 114 ? 19.074 24.376 -9.838 1.00 14.96 112 GLU A O 1
ATOM 881 N N . TYR A 1 115 ? 18.561 25.677 -11.601 1.00 14.29 113 TYR A N 1
ATOM 882 C CA . TYR A 1 115 ? 17.323 24.979 -11.918 1.00 13.28 113 TYR A CA 1
ATOM 883 C C . TYR A 1 115 ? 17.618 24.107 -13.129 1.00 15.37 113 TYR A C 1
ATOM 884 O O . TYR A 1 115 ? 18.183 24.584 -14.115 1.00 15.31 113 TYR A O 1
ATOM 893 N N . VAL A 1 116 ? 17.248 22.834 -13.048 1.00 15.41 114 VAL A N 1
ATOM 894 C CA . VAL A 1 116 ? 17.504 21.906 -14.145 1.00 17.79 114 VAL A CA 1
ATOM 895 C C . VAL A 1 116 ? 16.260 21.150 -14.564 1.00 17.41 114 VAL A C 1
ATOM 896 O O . VAL A 1 116 ? 15.409 20.810 -13.743 1.00 17.25 114 VAL A O 1
ATOM 900 N N . GLU A 1 117 ? 16.166 20.891 -15.863 1.00 19.98 115 GLU A N 1
ATOM 901 C CA . GLU A 1 117 ? 15.046 20.168 -16.439 1.00 23.10 115 GLU A CA 1
ATOM 902 C C . GLU A 1 117 ? 15.606 19.000 -17.233 1.00 24.54 115 GLU A C 1
ATOM 903 O O . GLU A 1 117 ? 16.467 19.182 -18.090 1.00 24.01 115 GLU A O 1
ATOM 909 N N . HIS A 1 118 ? 15.121 17.803 -16.926 1.00 26.56 116 HIS A N 1
ATOM 910 C CA . HIS A 1 118 ? 15.561 16.599 -17.614 1.00 30.37 116 HIS A CA 1
ATOM 911 C C . HIS A 1 118 ? 14.603 16.198 -18.719 1.00 33.23 116 HIS A C 1
ATOM 912 O O . HIS A 1 118 ? 13.386 16.097 -18.528 1.00 33.87 116 HIS A O 1
ATOM 919 N N . SER A 1 119 ? 15.188 15.994 -19.886 1.00 37.01 117 SER A N 1
ATOM 920 C CA . SER A 1 119 ? 14.468 15.574 -21.072 1.00 39.91 117 SER A CA 1
ATOM 921 C C . SER A 1 119 ? 15.620 14.956 -21.822 1.00 41.71 117 SER A C 1
ATOM 922 O O . SER A 1 119 ? 16.250 15.598 -22.667 1.00 40.58 117 SER A O 1
ATOM 925 N N . LYS A 1 120 ? 15.901 13.711 -21.440 1.00 43.13 118 LYS A N 1
ATOM 926 C CA . LYS A 1 120 ? 16.987 12.888 -21.952 1.00 42.67 118 LYS A CA 1
ATOM 927 C C . LYS A 1 120 ? 18.000 12.866 -20.825 1.00 43.89 118 LYS A C 1
ATOM 928 O O . LYS A 1 120 ? 18.158 11.787 -20.203 1.00 43.98 118 LYS A O 1
ATOM 942 N N . LYS B 1 4 ? 21.044 4.700 9.122 1.00 29.69 2 LYS B N 1
ATOM 943 C CA . LYS B 1 4 ? 20.182 5.165 8.043 1.00 27.29 2 LYS B CA 1
ATOM 944 C C . LYS B 1 4 ? 20.070 6.681 7.908 1.00 24.51 2 LYS B C 1
ATOM 945 O O . LYS B 1 4 ? 19.926 7.398 8.896 1.00 20.90 2 LYS B O 1
ATOM 951 N N . ILE B 1 5 ? 20.140 7.157 6.669 1.00 21.93 3 ILE B N 1
ATOM 952 C CA . ILE B 1 5 ? 19.991 8.578 6.384 1.00 21.77 3 ILE B CA 1
ATOM 953 C C . ILE B 1 5 ? 18.491 8.756 6.172 1.00 22.41 3 ILE B C 1
ATOM 954 O O . ILE B 1 5 ? 17.907 8.108 5.302 1.00 24.15 3 ILE B O 1
ATOM 959 N N . LEU B 1 6 ? 17.868 9.616 6.969 1.00 19.98 4 LEU B N 1
ATOM 960 C CA . LEU B 1 6 ? 16.433 9.852 6.854 1.00 21.34 4 LEU B CA 1
ATOM 961 C C . LEU B 1 6 ? 16.131 10.963 5.851 1.00 21.31 4 LEU B C 1
ATOM 962 O O . LEU B 1 6 ? 15.183 10.871 5.073 1.00 20.02 4 LEU B O 1
ATOM 967 N N . GLN B 1 7 ? 16.942 12.014 5.876 1.00 18.52 5 GLN B N 1
ATOM 968 C CA . GLN B 1 7 ? 16.770 13.138 4.961 1.00 19.51 5 GLN B CA 1
ATOM 969 C C . GLN B 1 7 ? 18.093 13.842 4.759 1.00 17.60 5 GLN B C 1
ATOM 970 O O . GLN B 1 7 ? 18.933 13.867 5.659 1.00 15.88 5 GLN B O 1
ATOM 976 N N . ILE B 1 8 ? 18.264 14.420 3.576 1.00 15.37 6 ILE B N 1
ATOM 977 C CA . ILE B 1 8 ? 19.456 15.199 3.275 1.00 14.96 6 ILE B CA 1
ATOM 978 C C . ILE B 1 8 ? 18.894 16.600 3.091 1.00 16.64 6 ILE B C 1
ATOM 979 O O . ILE B 1 8 ? 18.102 16.848 2.180 1.00 16.98 6 ILE B O 1
ATOM 984 N N . LEU B 1 9 ? 19.283 17.507 3.978 1.00 15.01 7 LEU B N 1
ATOM 985 C CA . LEU B 1 9 ? 18.776 18.870 3.936 1.00 14.15 7 LEU B CA 1
ATOM 986 C C . LEU B 1 9 ? 19.754 19.859 3.330 1.00 14.02 7 LEU B C 1
ATOM 987 O O . LEU B 1 9 ? 20.917 19.932 3.741 1.00 13.83 7 LEU B O 1
ATOM 992 N N . SER B 1 10 ? 19.274 20.615 2.345 1.00 13.90 8 SER B N 1
ATOM 993 C CA . SER B 1 10 ? 20.088 21.628 1.675 1.00 13.40 8 SER B CA 1
ATOM 994 C C . SER B 1 10 ? 19.968 22.921 2.472 1.00 16.12 8 SER B C 1
ATOM 995 O O . SER B 1 10 ? 18.882 23.285 2.918 1.00 18.16 8 SER B O 1
ATOM 998 N N . ARG B 1 11 ? 21.085 23.622 2.619 1.00 13.98 9 ARG B N 1
ATOM 999 C CA . ARG B 1 11 ? 21.132 24.841 3.411 1.00 13.01 9 ARG B CA 1
ATOM 1000 C C . ARG B 1 11 ? 21.173 26.135 2.615 1.00 13.30 9 ARG B C 1
ATOM 1001 O O . ARG B 1 11 ? 21.963 26.276 1.686 1.00 12.94 9 ARG B O 1
ATOM 1009 N N . LEU B 1 12 ? 20.311 27.074 2.991 1.00 12.47 10 LEU B N 1
ATOM 1010 C CA . LEU B 1 12 ? 20.270 28.385 2.361 1.00 13.94 10 LEU B CA 1
ATOM 1011 C C . LEU B 1 12 ? 20.451 29.391 3.494 1.00 14.32 10 LEU B C 1
ATOM 1012 O O . LEU B 1 12 ? 19.958 29.185 4.608 1.00 14.60 10 LEU B O 1
ATOM 1017 N N . TYR B 1 13 ? 21.164 30.472 3.200 1.00 15.32 11 TYR B N 1
ATOM 1018 C CA . TYR B 1 13 ? 21.463 31.507 4.180 1.00 16.11 11 TYR B CA 1
ATOM 1019 C C . TYR B 1 13 ? 20.841 32.825 3.761 1.00 17.50 11 TYR B C 1
ATOM 1020 O O . TYR B 1 13 ? 21.104 33.326 2.669 1.00 19.10 11 TYR B O 1
ATOM 1029 N N . VAL B 1 14 ? 20.021 33.384 4.645 1.00 17.06 12 VAL B N 1
ATOM 1030 C CA . VAL B 1 14 ? 19.328 34.631 4.362 1.00 17.18 12 VAL B CA 1
ATOM 1031 C C . VAL B 1 14 ? 19.420 35.606 5.532 1.00 18.51 12 VAL B C 1
ATOM 1032 O O . VAL B 1 14 ? 19.747 35.220 6.653 1.00 17.41 12 VAL B O 1
ATOM 1036 N N . ALA B 1 15 ? 19.120 36.871 5.261 1.00 20.58 13 ALA B N 1
ATOM 1037 C CA . ALA B 1 15 ? 19.177 37.902 6.288 1.00 22.46 13 ALA B CA 1
ATOM 1038 C C . ALA B 1 15 ? 17.992 37.808 7.243 1.00 25.04 13 ALA B C 1
ATOM 1039 O O . ALA B 1 15 ? 18.148 37.959 8.456 1.00 25.69 13 ALA B O 1
ATOM 1041 N N . ASP B 1 16 ? 16.807 37.553 6.698 1.00 26.00 14 ASP B N 1
ATOM 1042 C CA . ASP B 1 16 ? 15.605 37.461 7.522 1.00 29.53 14 ASP B CA 1
ATOM 1043 C C . ASP B 1 16 ? 14.664 36.372 7.032 1.00 27.97 14 ASP B C 1
ATOM 1044 O O . ASP B 1 16 ? 14.386 36.276 5.838 1.00 28.11 14 ASP B O 1
ATOM 1049 N N . LEU B 1 17 ? 14.163 35.562 7.961 1.00 27.51 15 LEU B N 1
ATOM 1050 C CA . LEU B 1 17 ? 13.261 34.471 7.611 1.00 28.59 15 LEU B CA 1
ATOM 1051 C C . LEU B 1 17 ? 11.921 34.869 7.006 1.00 29.57 15 LEU B C 1
ATOM 1052 O O . LEU B 1 17 ? 11.502 34.292 6.004 1.00 29.38 15 LEU B O 1
ATOM 1057 N N . ASN B 1 18 ? 11.250 35.848 7.613 1.00 31.07 16 ASN B N 1
ATOM 1058 C CA . ASN B 1 18 ? 9.926 36.270 7.157 1.00 33.02 16 ASN B CA 1
ATOM 1059 C C . ASN B 1 18 ? 9.706 36.384 5.649 1.00 32.87 16 ASN B C 1
ATOM 1060 O O . ASN B 1 18 ? 8.974 35.579 5.071 1.00 32.28 16 ASN B O 1
ATOM 1065 N N . PRO B 1 19 ? 10.323 37.379 4.989 1.00 31.51 17 PRO B N 1
ATOM 1066 C CA . PRO B 1 19 ? 10.098 37.474 3.544 1.00 29.80 17 PRO B CA 1
ATOM 1067 C C . PRO B 1 19 ? 10.540 36.217 2.791 1.00 27.13 17 PRO B C 1
ATOM 1068 O O . PRO B 1 19 ? 9.857 35.758 1.873 1.00 26.58 17 PRO B O 1
ATOM 1072 N N . ALA B 1 20 ? 11.681 35.661 3.187 1.00 25.46 18 ALA B N 1
ATOM 1073 C CA . ALA B 1 20 ? 12.198 34.461 2.538 1.00 23.22 18 ALA B CA 1
ATOM 1074 C C . ALA B 1 20 ? 11.211 33.298 2.636 1.00 21.50 18 ALA B C 1
ATOM 1075 O O . ALA B 1 20 ? 10.932 32.633 1.636 1.00 20.51 18 ALA B O 1
ATOM 1077 N N . LEU B 1 21 ? 10.678 33.046 3.830 1.00 19.36 19 LEU B N 1
ATOM 1078 C CA . LEU B 1 21 ? 9.729 31.949 3.996 1.00 20.77 19 LEU B CA 1
ATOM 1079 C C . LEU B 1 21 ? 8.527 32.083 3.069 1.00 21.92 19 LEU B C 1
ATOM 1080 O O . LEU B 1 21 ? 8.104 31.112 2.440 1.00 21.59 19 LEU B O 1
ATOM 1085 N N . GLU B 1 22 ? 7.972 33.286 2.991 1.00 21.38 20 GLU B N 1
ATOM 1086 C CA . GLU B 1 22 ? 6.821 33.512 2.131 1.00 23.44 20 GLU B CA 1
ATOM 1087 C C . GLU B 1 22 ? 7.165 33.080 0.711 1.00 21.14 20 GLU B C 1
ATOM 1088 O O . GLU B 1 22 ? 6.374 32.403 0.052 1.00 21.59 20 GLU B O 1
ATOM 1094 N N . PHE B 1 23 ? 8.353 33.461 0.250 1.00 18.19 21 PHE B N 1
ATOM 1095 C CA . PHE B 1 23 ? 8.792 33.104 -1.091 1.00 17.28 21 PHE B CA 1
ATOM 1096 C C . PHE B 1 23 ? 8.887 31.594 -1.272 1.00 15.39 21 PHE B C 1
ATOM 1097 O O . PHE B 1 23 ? 8.349 31.045 -2.235 1.00 15.38 21 PHE B O 1
ATOM 1105 N N . TYR B 1 24 ? 9.573 30.916 -0.356 1.00 14.92 22 TYR B N 1
ATOM 1106 C CA . TYR B 1 24 ? 9.709 29.469 -0.487 1.00 13.81 22 TYR B CA 1
ATOM 1107 C C . TYR B 1 24 ? 8.400 28.712 -0.334 1.00 14.96 22 TYR B C 1
ATOM 1108 O O . TYR B 1 24 ? 8.226 27.656 -0.939 1.00 14.13 22 TYR B O 1
ATOM 1117 N N . GLU B 1 25 ? 7.469 29.241 0.458 1.00 14.39 23 GLU B N 1
ATOM 1118 C 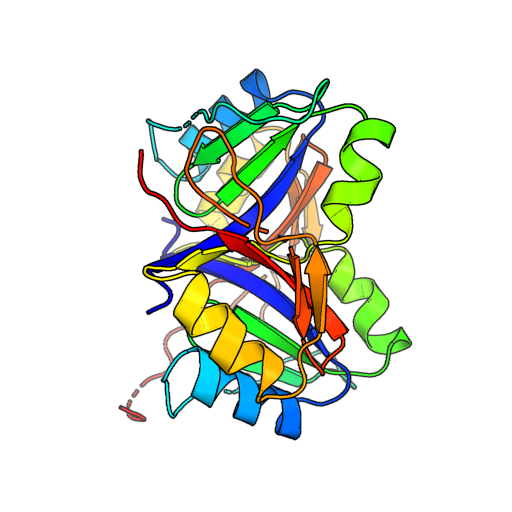CA . GLU B 1 25 ? 6.185 28.562 0.619 1.00 14.95 23 GLU B CA 1
ATOM 1119 C C . GLU B 1 25 ? 5.461 28.595 -0.722 1.00 16.15 23 GLU B C 1
ATOM 1120 O O . GLU B 1 25 ? 4.769 27.648 -1.098 1.00 15.80 23 GLU B O 1
ATOM 1126 N N . GLU B 1 26 ? 5.650 29.685 -1.454 1.00 16.35 24 GLU B N 1
ATOM 1127 C CA . GLU B 1 26 ? 5.029 29.841 -2.762 1.00 18.31 24 GLU B CA 1
ATOM 1128 C C . GLU B 1 26 ? 5.744 28.980 -3.804 1.00 17.42 24 GLU B C 1
ATOM 1129 O O . GLU B 1 26 ? 5.109 28.231 -4.551 1.00 17.18 24 GLU B O 1
ATOM 1135 N N . LEU B 1 27 ? 7.069 29.094 -3.849 1.00 14.77 25 LEU B N 1
ATOM 1136 C CA . LEU B 1 27 ? 7.875 28.336 -4.807 1.00 15.66 25 LEU B CA 1
ATOM 1137 C C . LEU B 1 27 ? 7.684 26.826 -4.658 1.00 16.17 25 LEU B C 1
ATOM 1138 O O . LEU B 1 27 ? 7.528 26.106 -5.649 1.00 15.21 25 LEU B O 1
ATOM 1143 N N . LEU B 1 28 ? 7.687 26.356 -3.415 1.00 15.97 26 LEU B N 1
ATOM 1144 C CA . LEU B 1 28 ? 7.541 24.932 -3.134 1.00 17.75 26 LEU B CA 1
ATOM 1145 C C . LEU B 1 28 ? 6.091 24.507 -2.933 1.00 19.25 26 LEU B C 1
ATOM 1146 O O . LEU B 1 28 ? 5.811 23.342 -2.647 1.00 20.36 26 LEU B O 1
ATOM 1151 N N . GLU B 1 29 ? 5.171 25.454 -3.075 1.00 19.68 27 GLU B N 1
ATOM 1152 C CA . GLU B 1 29 ? 3.752 25.166 -2.915 1.00 23.12 27 GLU B CA 1
ATOM 1153 C C . GLU B 1 29 ? 3.502 24.370 -1.636 1.00 23.35 27 GLU B C 1
ATOM 1154 O O . GLU B 1 29 ? 2.844 23.330 -1.651 1.00 24.17 27 GLU B O 1
ATOM 1160 N N . THR B 1 30 ? 4.052 24.872 -0.535 1.00 21.93 28 THR B N 1
ATOM 1161 C CA . THR B 1 30 ? 3.898 24.262 0.781 1.00 23.21 28 THR B CA 1
ATOM 1162 C C . THR B 1 30 ? 3.567 25.414 1.726 1.00 22.15 28 THR B C 1
ATOM 1163 O O . THR B 1 30 ? 4.401 26.286 1.958 1.00 22.05 28 THR B O 1
ATOM 1167 N N . PRO B 1 31 ? 2.343 25.429 2.283 1.00 21.25 29 PRO B N 1
ATOM 1168 C CA . PRO B 1 31 ? 1.868 26.471 3.198 1.00 20.38 29 PRO B CA 1
ATOM 1169 C C . PRO B 1 31 ? 2.345 26.407 4.644 1.00 20.33 29 PRO B C 1
ATOM 1170 O O . PRO B 1 31 ? 1.876 27.171 5.490 1.00 19.80 29 PRO B O 1
ATOM 1174 N N . VAL B 1 32 ? 3.269 25.504 4.936 1.00 19.79 30 VAL B N 1
ATOM 1175 C CA . VAL B 1 32 ? 3.781 25.402 6.297 1.00 21.15 30 VAL B CA 1
ATOM 1176 C C . VAL B 1 32 ? 5.278 25.146 6.329 1.00 22.06 30 VAL B C 1
ATOM 1177 O O . VAL B 1 32 ? 5.851 24.572 5.400 1.00 20.63 30 VAL B O 1
ATOM 1181 N N . ALA B 1 33 ? 5.904 25.592 7.410 1.00 20.04 31 ALA B N 1
ATOM 1182 C CA . ALA B 1 33 ? 7.333 25.416 7.600 1.00 19.54 31 ALA B CA 1
ATOM 1183 C C . ALA B 1 33 ? 7.555 25.155 9.077 1.00 19.95 31 ALA B C 1
ATOM 1184 O O . ALA B 1 33 ? 6.709 25.500 9.908 1.00 22.38 31 ALA B O 1
ATOM 1194 N N . ARG B 1 35 ? 9.885 25.560 12.619 1.00 16.47 33 ARG B N 1
ATOM 1195 C CA . ARG B 1 35 ? 10.837 26.441 13.281 1.00 17.55 33 ARG B CA 1
ATOM 1196 C C . ARG B 1 35 ? 11.406 25.598 14.410 1.00 18.48 33 ARG B C 1
ATOM 1197 O O . ARG B 1 35 ? 10.667 24.897 15.111 1.00 17.55 33 ARG B O 1
ATOM 1205 N N . PHE B 1 36 ? 12.722 25.661 14.579 1.00 16.97 34 PHE B N 1
ATOM 1206 C CA . PHE B 1 36 ? 13.390 24.865 15.595 1.00 17.30 34 PHE B CA 1
ATOM 1207 C C . PHE B 1 36 ? 14.023 25.689 16.694 1.00 17.61 34 PHE B C 1
ATOM 1208 O O . PHE B 1 36 ? 14.439 26.821 16.478 1.00 18.15 34 PHE B O 1
ATOM 1216 N N . GLU B 1 37 ? 14.080 25.096 17.879 1.00 18.02 35 GLU B N 1
ATOM 1217 C CA . GLU B 1 37 ? 14.698 25.725 19.028 1.00 20.61 35 GLU B CA 1
ATOM 1218 C C . GLU B 1 37 ? 16.177 25.365 18.884 1.00 20.62 35 GLU B C 1
ATOM 1219 O O . GLU B 1 37 ? 16.520 24.189 18.774 1.00 20.00 35 GLU B O 1
ATOM 1225 N N . ILE B 1 38 ? 17.047 26.366 18.856 1.00 22.22 36 ILE B N 1
ATOM 1226 C CA . ILE B 1 38 ? 18.474 26.096 18.721 1.00 24.67 36 ILE B CA 1
ATOM 1227 C C . ILE B 1 38 ? 19.296 26.871 19.745 1.00 27.86 36 ILE B C 1
ATOM 1228 O O . ILE B 1 38 ? 18.836 27.868 20.302 1.00 29.18 36 ILE B O 1
ATOM 1233 N N . PRO B 1 39 ? 20.531 26.418 20.003 1.00 30.69 37 PRO B N 1
ATOM 1234 C CA . PRO B 1 39 ? 21.421 27.070 20.969 1.00 32.87 37 PRO B CA 1
ATOM 1235 C C . PRO B 1 39 ? 22.071 28.376 20.505 1.00 34.54 37 PRO B C 1
ATOM 1236 O O . PRO B 1 39 ? 22.253 29.293 21.308 1.00 36.12 37 PRO B O 1
ATOM 1240 N N . GLN B 1 40 ? 22.421 28.467 19.224 1.00 35.27 38 GLN B N 1
ATOM 1241 C CA . GLN B 1 40 ? 23.063 29.677 18.704 1.00 35.94 38 GLN B CA 1
ATOM 1242 C C . GLN B 1 40 ? 22.185 30.919 18.807 1.00 37.06 38 GLN B C 1
ATOM 1243 O O . GLN B 1 40 ? 20.991 30.881 18.509 1.00 38.38 38 GLN B O 1
ATOM 1249 N N . THR B 1 41 ? 22.792 32.027 19.217 1.00 36.51 39 THR B N 1
ATOM 1250 C CA . THR B 1 41 ? 22.079 33.291 19.338 1.00 36.96 39 THR B CA 1
ATOM 1251 C C . THR B 1 41 ? 22.287 34.101 18.056 1.00 35.12 39 THR B C 1
ATOM 1252 O O . THR B 1 41 ? 23.304 33.953 17.378 1.00 35.13 39 THR B O 1
ATOM 1256 N N . GLY B 1 42 ? 21.317 34.941 17.714 1.00 33.59 40 GLY B N 1
ATOM 1257 C CA . GLY B 1 42 ? 21.444 35.751 16.515 1.00 31.50 40 GLY B CA 1
ATOM 1258 C C . GLY B 1 42 ? 21.257 34.978 15.222 1.00 29.19 40 GLY B C 1
ATOM 1259 O O . GLY B 1 42 ? 21.575 35.470 14.139 1.00 28.47 40 GLY B O 1
ATOM 1260 N N . VAL B 1 43 ? 20.746 33.758 15.334 1.00 27.84 41 VAL B N 1
ATOM 1261 C CA . VAL B 1 43 ? 20.501 32.922 14.166 1.00 24.84 41 VAL B CA 1
ATOM 1262 C C . VAL B 1 43 ? 19.158 32.232 14.351 1.00 22.81 41 VAL B C 1
ATOM 1263 O O . VAL B 1 43 ? 18.853 31.745 15.439 1.00 20.98 41 VAL B O 1
ATOM 1267 N N . GLU B 1 44 ? 18.353 32.221 13.292 1.00 19.73 42 GLU B N 1
ATOM 1268 C CA . GLU B 1 44 ? 17.041 31.584 13.325 1.00 19.97 42 GLU B CA 1
ATOM 1269 C C . GLU B 1 44 ? 17.050 30.450 12.304 1.00 17.86 42 GLU B C 1
ATOM 1270 O O . GLU B 1 44 ? 17.580 30.609 11.201 1.00 18.15 42 GLU B O 1
ATOM 1276 N N . LEU B 1 45 ? 16.455 29.322 12.669 1.00 14.43 43 LEU B N 1
ATOM 1277 C CA . LEU B 1 45 ? 16.416 28.160 11.790 1.00 15.93 43 LEU B CA 1
ATOM 1278 C C . LEU B 1 45 ? 14.996 27.737 11.426 1.00 15.91 43 LEU B C 1
ATOM 1279 O O . LEU B 1 45 ? 14.145 27.587 12.299 1.00 16.68 43 LEU B O 1
ATOM 1284 N N . ALA B 1 46 ? 14.753 27.539 10.135 1.00 14.58 44 ALA B N 1
ATOM 1285 C CA . ALA B 1 46 ? 13.445 27.092 9.664 1.00 14.15 44 ALA B CA 1
ATOM 1286 C C . ALA B 1 46 ? 13.641 25.990 8.631 1.00 14.59 44 ALA B C 1
ATOM 1287 O O . ALA B 1 46 ? 14.684 25.919 7.979 1.00 15.59 44 ALA B O 1
ATOM 1289 N N . GLN B 1 47 ? 12.654 25.112 8.494 1.00 14.08 45 GLN B N 1
ATOM 1290 C CA . GLN B 1 47 ? 12.746 24.067 7.482 1.00 13.20 45 GLN B CA 1
ATOM 1291 C C . GLN B 1 47 ? 11.480 24.065 6.653 1.00 14.78 45 GLN B C 1
ATOM 1292 O O . GLN B 1 47 ? 10.376 24.065 7.197 1.00 15.71 45 GLN B O 1
ATOM 1298 N N . ILE B 1 48 ? 11.641 24.089 5.336 1.00 14.03 46 ILE B N 1
ATOM 1299 C CA . ILE B 1 48 ? 10.506 24.039 4.424 1.00 15.45 46 ILE B CA 1
ATOM 1300 C C . ILE B 1 48 ? 10.902 22.982 3.398 1.00 14.30 46 ILE B C 1
ATOM 1301 O O . ILE B 1 48 ? 11.966 23.082 2.780 1.00 13.32 46 ILE B O 1
ATOM 1306 N N . SER B 1 49 ? 10.061 21.962 3.232 1.00 14.60 47 SER B N 1
ATOM 1307 C CA . SER B 1 49 ? 10.394 20.847 2.344 1.00 14.13 47 SER B CA 1
ATOM 1308 C C . SER B 1 49 ? 11.734 20.333 2.901 1.00 14.72 47 SER B C 1
ATOM 1309 O O . SER B 1 49 ? 11.867 20.198 4.121 1.00 14.35 47 SER B O 1
ATOM 1312 N N . THR B 1 50 ? 12.713 20.059 2.037 1.00 13.65 48 THR B N 1
ATOM 1313 C CA . THR B 1 50 ? 14.026 19.582 2.496 1.00 14.30 48 THR B CA 1
ATOM 1314 C C . THR B 1 50 ? 15.073 20.690 2.508 1.00 15.16 48 THR B C 1
ATOM 1315 O O . THR B 1 50 ? 16.275 20.438 2.405 1.00 15.37 48 THR B O 1
ATOM 1319 N N . ILE B 1 51 ? 14.603 21.923 2.642 1.00 13.74 49 ILE B N 1
ATOM 1320 C CA . ILE B 1 51 ? 15.491 23.072 2.694 1.00 13.50 49 ILE B CA 1
ATOM 1321 C C . ILE B 1 51 ? 15.559 23.619 4.114 1.00 14.85 49 ILE B C 1
ATOM 1322 O O . ILE B 1 51 ? 14.536 23.795 4.761 1.00 12.59 49 ILE B O 1
ATOM 1327 N N . LEU B 1 52 ? 16.772 23.881 4.589 1.00 13.32 50 LEU B N 1
ATOM 1328 C CA . LEU B 1 52 ? 16.963 24.458 5.908 1.00 14.11 50 LEU B CA 1
ATOM 1329 C C . LEU B 1 52 ? 17.323 25.910 5.660 1.00 14.50 50 LEU B C 1
ATOM 1330 O O . LEU B 1 52 ? 18.335 26.197 5.015 1.00 14.74 50 LEU B O 1
ATOM 1335 N N . LEU B 1 53 ? 16.481 26.821 6.141 1.00 13.42 51 LEU B N 1
ATOM 1336 C CA . LEU B 1 53 ? 16.728 28.249 5.996 1.00 14.90 51 LEU B CA 1
ATOM 1337 C C . LEU B 1 53 ? 17.372 28.755 7.282 1.00 16.12 51 LEU B C 1
ATOM 1338 O O . LEU B 1 53 ? 16.788 28.647 8.364 1.00 14.34 51 LEU B O 1
ATOM 1343 N N . ILE B 1 54 ? 18.582 29.294 7.156 1.00 14.38 52 ILE B N 1
ATOM 1344 C CA . ILE B 1 54 ? 19.327 29.822 8.294 1.00 15.37 52 ILE B CA 1
ATOM 1345 C C . ILE B 1 54 ? 19.397 31.336 8.109 1.00 15.25 52 ILE B C 1
ATOM 1346 O O . ILE B 1 54 ? 19.953 31.813 7.121 1.00 14.50 52 ILE B O 1
ATOM 1351 N N . ALA B 1 55 ? 18.824 32.084 9.053 1.00 15.42 53 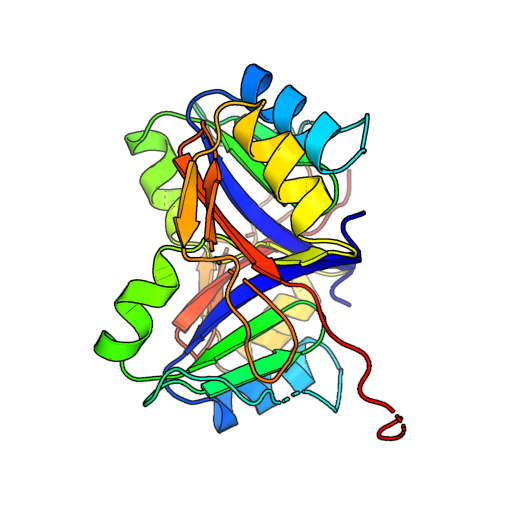ALA B N 1
ATOM 1352 C CA . ALA B 1 55 ? 18.790 33.539 8.955 1.00 16.77 53 ALA B CA 1
ATOM 1353 C C . ALA B 1 55 ? 19.581 34.256 10.038 1.00 16.50 53 ALA B C 1
ATOM 1354 O O . ALA B 1 55 ? 19.619 33.826 11.188 1.00 17.51 53 ALA B O 1
ATOM 1356 N N . GLY B 1 56 ? 20.205 35.363 9.651 1.00 19.23 54 GLY B N 1
ATOM 1357 C CA . GLY B 1 56 ? 20.991 36.148 10.585 1.00 21.85 54 GLY B CA 1
ATOM 1358 C C . GLY B 1 56 ? 21.869 37.133 9.836 1.00 22.79 54 GLY B C 1
ATOM 1359 O O . GLY B 1 56 ? 21.867 37.161 8.605 1.00 22.94 54 GLY B O 1
ATOM 1360 N N . SER B 1 57 ? 22.620 37.944 10.573 1.00 24.84 55 SER B N 1
ATOM 1361 C CA . SER B 1 57 ? 23.504 38.925 9.950 1.00 27.51 55 SER B CA 1
ATOM 1362 C C . SER B 1 57 ? 24.592 38.199 9.174 1.00 28.26 55 SER B C 1
ATOM 1363 O O . SER B 1 57 ? 24.900 37.043 9.463 1.00 29.08 55 SER B O 1
ATOM 1366 N N . GLU B 1 58 ? 25.184 38.879 8.198 1.00 30.91 56 GLU B N 1
ATOM 1367 C CA . GLU B 1 58 ? 26.239 38.264 7.404 1.00 33.12 56 GLU B CA 1
ATOM 1368 C C . GLU B 1 58 ? 27.354 37.735 8.297 1.00 33.13 56 GLU B C 1
ATOM 1369 O O . GLU B 1 58 ? 28.001 36.743 7.969 1.00 33.69 56 GLU B O 1
ATOM 1375 N N . GLU B 1 59 ? 27.566 38.389 9.434 1.00 34.29 57 GLU B N 1
ATOM 1376 C CA . GLU B 1 59 ? 28.608 37.964 10.361 1.00 34.82 57 GLU B CA 1
ATOM 1377 C C . GLU B 1 59 ? 28.173 36.714 11.121 1.00 33.44 57 GLU B C 1
ATOM 1378 O O . GLU B 1 59 ? 28.951 35.777 11.290 1.00 34.33 57 GLU B O 1
ATOM 1384 N N . ALA B 1 60 ? 26.925 36.704 11.578 1.00 30.76 58 ALA B N 1
ATOM 1385 C CA . ALA B 1 60 ? 26.393 35.569 12.322 1.00 29.60 58 ALA B CA 1
ATOM 1386 C C . ALA B 1 60 ? 26.303 34.315 11.450 1.00 27.31 58 ALA B C 1
ATOM 1387 O O . ALA B 1 60 ? 26.463 33.199 11.939 1.00 28.51 58 ALA B O 1
ATOM 1389 N N . LEU B 1 61 ? 26.054 34.513 10.158 1.00 27.17 59 LEU B N 1
ATOM 1390 C CA . LEU B 1 61 ? 25.923 33.412 9.204 1.00 25.66 59 LEU B CA 1
ATOM 1391 C C . LEU B 1 61 ? 27.249 32.837 8.718 1.00 26.38 59 LEU B C 1
ATOM 1392 O O . LEU B 1 61 ? 27.323 31.666 8.342 1.00 23.45 59 LEU B O 1
ATOM 1397 N N . LYS B 1 62 ? 28.294 33.660 8.723 1.00 26.35 60 LYS B N 1
ATOM 1398 C CA . LYS B 1 62 ? 29.602 33.231 8.239 1.00 27.74 60 LYS B CA 1
ATOM 1399 C C . LYS B 1 62 ? 30.022 31.810 8.630 1.00 26.80 60 LYS B C 1
ATOM 1400 O O . LYS B 1 62 ? 30.291 30.982 7.760 1.00 26.30 60 LYS B O 1
ATOM 1406 N N . PRO B 1 63 ? 30.080 31.505 9.937 1.00 25.82 61 PRO B N 1
ATOM 1407 C CA . PRO B 1 63 ? 30.480 30.159 10.357 1.00 25.29 61 PRO B CA 1
ATOM 1408 C C . PRO B 1 63 ? 29.549 29.042 9.881 1.00 25.08 61 PRO B C 1
ATOM 1409 O O . PRO B 1 63 ? 29.985 27.907 9.677 1.00 24.72 61 PRO B O 1
ATOM 1413 N N . PHE B 1 64 ? 28.271 29.363 9.706 1.00 22.91 62 PHE B N 1
ATOM 1414 C CA . PHE B 1 64 ? 27.292 28.376 9.255 1.00 21.68 62 PHE B CA 1
ATOM 1415 C C . PHE B 1 64 ? 27.491 27.996 7.794 1.00 20.63 62 PHE B C 1
ATOM 1416 O O . PHE B 1 64 ? 27.145 26.889 7.376 1.00 20.31 62 PHE B O 1
ATOM 1424 N N . ARG B 1 65 ? 28.061 28.910 7.019 1.00 19.73 63 ARG B N 1
ATOM 1425 C CA . ARG B 1 65 ? 28.285 28.658 5.601 1.00 20.84 63 ARG B CA 1
ATOM 1426 C C . ARG B 1 65 ? 29.361 27.622 5.320 1.00 20.15 63 ARG B C 1
ATOM 1427 O O . ARG B 1 65 ? 29.471 27.130 4.196 1.00 22.81 63 ARG B O 1
ATOM 1435 N N . ASN B 1 66 ? 30.152 27.275 6.330 1.00 19.92 64 ASN B N 1
ATOM 1436 C CA . ASN B 1 66 ? 31.202 26.285 6.115 1.00 20.77 64 ASN B CA 1
ATOM 1437 C C . ASN B 1 66 ? 30.664 24.861 6.034 1.00 20.18 64 ASN B C 1
ATOM 1438 O O . ASN B 1 66 ? 31.372 23.946 5.618 1.00 19.14 64 ASN B O 1
ATOM 1443 N N . THR B 1 67 ? 29.409 24.678 6.430 1.00 19.00 65 THR B N 1
ATOM 1444 C CA . THR B 1 67 ? 28.782 23.358 6.383 1.00 17.23 65 THR B CA 1
ATOM 1445 C C . THR B 1 67 ? 28.036 23.217 5.059 1.00 18.56 65 THR B C 1
ATOM 1446 O O . THR B 1 67 ? 27.143 24.007 4.757 1.00 19.61 65 THR B O 1
ATOM 1450 N N . GLN B 1 68 ? 28.414 22.210 4.277 1.00 19.35 66 GLN B N 1
ATOM 1451 C CA . GLN B 1 68 ? 27.824 21.960 2.961 1.00 20.06 66 GLN B CA 1
ATOM 1452 C C . GLN B 1 68 ? 26.356 21.536 2.989 1.00 18.72 66 GLN B C 1
ATOM 1453 O O . GLN B 1 68 ? 25.551 21.982 2.164 1.00 19.67 66 GLN B O 1
ATOM 1459 N N . ALA B 1 69 ? 26.011 20.664 3.928 1.00 16.17 67 ALA B N 1
ATOM 1460 C CA . ALA B 1 69 ? 24.646 20.162 4.033 1.00 15.03 67 ALA B CA 1
ATOM 1461 C C . ALA B 1 69 ? 24.411 19.520 5.387 1.00 15.35 67 ALA B C 1
ATOM 1462 O O . ALA B 1 69 ? 25.342 19.333 6.166 1.00 15.13 67 ALA B O 1
ATOM 1464 N N . THR B 1 70 ? 23.155 19.186 5.656 1.00 13.64 68 THR B N 1
ATOM 1465 C CA . THR B 1 70 ? 22.775 18.564 6.917 1.00 13.64 68 THR B CA 1
ATOM 1466 C C . THR B 1 70 ? 22.119 17.217 6.641 1.00 14.03 68 THR B C 1
ATOM 1467 O O . THR B 1 70 ? 21.210 17.112 5.815 1.00 13.06 68 THR B O 1
ATOM 1471 N N . PHE B 1 71 ? 22.609 16.184 7.318 1.00 12.73 69 PHE B N 1
ATOM 1472 C CA . PHE B 1 71 ? 22.069 14.842 7.163 1.00 13.11 69 PHE B CA 1
ATOM 1473 C C . PHE B 1 71 ? 21.286 14.483 8.411 1.00 12.78 69 PHE B C 1
ATOM 1474 O O . PHE B 1 71 ? 21.855 14.420 9.499 1.00 13.65 69 PHE B O 1
ATOM 1482 N N . LEU B 1 72 ? 19.983 14.265 8.260 1.00 13.66 70 LEU B N 1
ATOM 1483 C CA . LEU B 1 72 ? 19.151 13.843 9.384 1.00 15.77 70 LEU B CA 1
ATOM 1484 C C . LEU B 1 72 ? 19.308 12.323 9.390 1.00 16.59 70 LEU B C 1
ATOM 1485 O O . LEU B 1 72 ? 19.055 11.665 8.376 1.00 16.82 70 LEU B O 1
ATOM 1490 N N . VAL B 1 73 ? 19.745 11.768 10.517 1.00 15.49 71 VAL B N 1
ATOM 1491 C CA . VAL B 1 73 ? 19.977 10.332 10.613 1.00 16.97 71 VAL B CA 1
ATOM 1492 C C . VAL B 1 73 ? 19.250 9.671 11.776 1.00 19.76 71 VAL B C 1
ATOM 1493 O O . VAL B 1 73 ? 18.792 10.340 12.700 1.00 19.79 71 VAL B O 1
ATOM 1497 N N . ASP B 1 74 ? 19.160 8.346 11.727 1.00 22.02 72 ASP B N 1
ATOM 1498 C CA . ASP B 1 74 ? 18.489 7.594 12.778 1.00 27.66 72 ASP B CA 1
ATOM 1499 C C . ASP B 1 74 ? 19.364 7.475 14.026 1.00 28.42 72 ASP B C 1
ATOM 1500 O O . ASP B 1 74 ? 18.867 7.551 15.150 1.00 29.53 72 ASP B O 1
ATOM 1505 N N . SER B 1 75 ? 20.667 7.306 13.826 1.00 29.20 73 SER B N 1
ATOM 1506 C CA . SER B 1 75 ? 21.590 7.158 14.946 1.00 29.62 73 SER B CA 1
ATOM 1507 C C . SER B 1 75 ? 22.954 7.808 14.725 1.00 27.05 73 SER B C 1
ATOM 1508 O O . SER B 1 75 ? 23.727 7.361 13.880 1.00 29.13 73 SER B O 1
ATOM 1511 N N . LEU B 1 76 ? 23.258 8.850 15.494 1.00 25.37 74 LEU B N 1
ATOM 1512 C CA . LEU B 1 76 ? 24.550 9.527 15.364 1.00 23.55 74 LEU B CA 1
ATOM 1513 C C . LEU B 1 76 ? 25.709 8.587 15.654 1.00 24.24 74 LEU B C 1
ATOM 1514 O O . LEU B 1 76 ? 26.707 8.579 14.941 1.00 22.36 74 LEU B O 1
ATOM 1519 N N . ASP B 1 77 ? 25.574 7.807 16.721 1.00 24.99 75 ASP B N 1
ATOM 1520 C CA . ASP B 1 77 ? 26.629 6.890 17.129 1.00 26.91 75 ASP B CA 1
ATOM 1521 C C . ASP B 1 77 ? 27.070 5.920 16.041 1.00 26.03 75 ASP B C 1
ATOM 1522 O O . ASP B 1 77 ? 28.266 5.694 15.862 1.00 26.41 75 ASP B O 1
ATOM 1527 N N . LYS B 1 78 ? 26.115 5.347 15.317 1.00 25.39 76 LYS B N 1
ATOM 1528 C CA . LYS B 1 78 ? 26.445 4.412 14.247 1.00 26.87 76 LYS B CA 1
ATOM 1529 C C . LYS B 1 78 ? 27.260 5.107 13.159 1.00 25.59 76 LYS B C 1
ATOM 1530 O O . LYS B 1 78 ? 28.245 4.560 12.656 1.00 23.65 76 LYS B O 1
ATOM 1536 N N . PHE B 1 79 ? 26.847 6.319 12.802 1.00 22.95 77 PHE B N 1
ATOM 1537 C CA . PHE B 1 79 ? 27.548 7.090 11.778 1.00 21.22 77 PHE B CA 1
ATOM 1538 C C . PHE B 1 79 ? 28.914 7.555 12.263 1.00 21.07 77 PHE B C 1
ATOM 1539 O O . PHE B 1 79 ? 29.875 7.573 11.501 1.00 20.54 77 PHE B O 1
ATOM 1547 N N . LYS B 1 80 ? 29.000 7.925 13.536 1.00 21.66 78 LYS B N 1
ATOM 1548 C CA . LYS B 1 80 ? 30.263 8.381 14.100 1.00 22.64 78 LYS B CA 1
ATOM 1549 C C . LYS B 1 80 ? 31.318 7.294 13.933 1.00 23.18 78 LYS B C 1
ATOM 1550 O O . LYS B 1 80 ? 32.438 7.565 13.501 1.00 23.33 78 LYS B O 1
ATOM 1556 N N . THR B 1 81 ? 30.946 6.064 14.269 1.00 23.95 79 THR B N 1
ATOM 1557 C CA . THR B 1 81 ? 31.853 4.930 14.158 1.00 24.21 79 THR B CA 1
ATOM 1558 C C . THR B 1 81 ? 32.294 4.734 12.711 1.00 23.90 79 THR B C 1
ATOM 1559 O O . THR B 1 81 ? 33.484 4.665 12.421 1.00 25.27 79 THR B O 1
ATOM 1563 N N . PHE B 1 82 ? 31.327 4.655 11.803 1.00 23.77 80 PHE B N 1
ATOM 1564 C CA . PHE B 1 82 ? 31.627 4.475 10.387 1.00 22.61 80 PHE B CA 1
ATOM 1565 C C . PHE B 1 82 ? 32.556 5.575 9.890 1.00 21.61 80 PHE B C 1
ATOM 1566 O O . PHE B 1 82 ? 33.565 5.308 9.240 1.00 21.31 80 PHE B O 1
ATOM 1574 N N . LEU B 1 83 ? 32.209 6.819 10.201 1.00 21.65 81 LEU B N 1
ATOM 1575 C CA . LEU B 1 83 ? 33.002 7.954 9.753 1.00 21.14 81 LEU B CA 1
ATOM 1576 C C . LEU B 1 83 ? 34.445 7.926 10.256 1.00 21.65 81 LEU B C 1
ATOM 1577 O O . LEU B 1 83 ? 35.378 8.149 9.485 1.00 21.48 81 LEU B O 1
ATOM 1582 N N . GLU B 1 84 ? 34.629 7.638 11.539 1.00 22.80 82 GLU B N 1
ATOM 1583 C CA . GLU B 1 84 ? 35.973 7.592 12.109 1.00 26.32 82 GLU B CA 1
ATOM 1584 C C . GLU B 1 84 ? 36.808 6.471 11.496 1.00 26.95 82 GLU B C 1
ATOM 1585 O O . GLU B 1 84 ? 38.032 6.572 11.420 1.00 28.63 82 GLU B O 1
ATOM 1591 N N . GLU B 1 85 ? 36.145 5.404 11.065 1.00 28.34 83 GLU B N 1
ATOM 1592 C CA . GLU B 1 85 ? 36.838 4.269 10.463 1.00 30.42 83 GLU B CA 1
ATOM 1593 C C . GLU B 1 85 ? 37.008 4.469 8.964 1.00 31.10 83 GLU B C 1
ATOM 1594 O O . GLU B 1 85 ? 37.570 3.616 8.274 1.00 31.18 83 GLU B O 1
ATOM 1600 N N . ASN B 1 86 ? 36.528 5.598 8.455 1.00 29.57 84 ASN B N 1
ATOM 1601 C CA . ASN B 1 86 ? 36.636 5.862 7.029 1.00 29.59 84 ASN B CA 1
ATOM 1602 C C . ASN B 1 86 ? 37.248 7.209 6.654 1.00 29.51 84 ASN B C 1
ATOM 1603 O O . ASN B 1 86 ? 36.806 7.863 5.709 1.00 30.49 84 ASN B O 1
ATOM 1608 N N . GLY B 1 87 ? 38.267 7.615 7.408 1.00 28.15 85 GLY B N 1
ATOM 1609 C CA . GLY B 1 87 ? 38.976 8.853 7.128 1.00 27.53 85 GLY B CA 1
ATOM 1610 C C . GLY B 1 87 ? 38.319 10.182 7.452 1.00 26.49 85 GLY B C 1
ATOM 1611 O O . GLY B 1 87 ? 38.819 11.230 7.042 1.00 25.55 85 GLY B O 1
ATOM 1612 N N . ALA B 1 88 ? 37.211 10.159 8.183 1.00 24.38 86 ALA B N 1
ATOM 1613 C CA . ALA B 1 88 ? 36.527 11.399 8.538 1.00 24.65 86 ALA B CA 1
ATOM 1614 C C . ALA B 1 88 ? 36.929 11.878 9.930 1.00 25.73 86 ALA B C 1
ATOM 1615 O O . ALA B 1 88 ? 37.298 11.075 10.793 1.00 27.06 86 ALA B O 1
ATOM 1617 N N . GLU B 1 89 ? 36.858 13.189 10.139 1.00 25.05 87 GLU B N 1
ATOM 1618 C CA . GLU B 1 89 ? 37.201 13.791 11.423 1.00 24.61 87 GLU B CA 1
ATOM 1619 C C . GLU B 1 89 ? 35.956 14.390 12.068 1.00 23.28 87 GLU B C 1
ATOM 1620 O O . GLU B 1 89 ? 35.254 15.184 11.440 1.00 19.56 87 GLU B O 1
ATOM 1626 N N . ILE B 1 90 ? 35.674 14.008 13.310 1.00 19.46 88 ILE B N 1
ATOM 1627 C CA . ILE B 1 90 ? 34.522 14.567 14.011 1.00 20.88 88 ILE B CA 1
ATOM 1628 C C . ILE B 1 90 ? 35.038 15.862 14.621 1.00 21.24 88 ILE B C 1
ATOM 1629 O O . ILE B 1 90 ? 35.841 15.827 15.556 1.00 20.54 88 ILE B O 1
ATOM 1634 N N . ILE B 1 91 ? 34.589 17.003 14.100 1.00 20.30 89 ILE B N 1
ATOM 1635 C CA . ILE B 1 91 ? 35.069 18.287 14.596 1.00 21.32 89 ILE B CA 1
ATOM 1636 C C . ILE B 1 91 ? 34.206 19.006 15.634 1.00 21.55 89 ILE B C 1
ATOM 1637 O O . ILE B 1 91 ? 34.666 19.960 16.265 1.00 22.86 89 ILE B O 1
ATOM 1642 N N . ARG B 1 92 ? 32.966 18.556 15.818 1.00 19.95 90 ARG B N 1
ATOM 1643 C CA . ARG B 1 92 ? 32.062 19.146 16.808 1.00 21.86 90 ARG B CA 1
ATOM 1644 C C . ARG B 1 92 ? 31.088 18.086 17.290 1.00 19.99 90 ARG B C 1
ATOM 1645 O O . ARG B 1 92 ? 30.504 17.382 16.479 1.00 17.38 90 ARG B O 1
ATOM 1653 N N . GLY B 1 93 ? 30.909 17.982 18.604 1.00 20.31 91 GLY B N 1
ATOM 1654 C CA . GLY B 1 93 ? 29.978 17.004 19.142 1.00 19.65 91 GLY B CA 1
ATOM 1655 C C . GLY B 1 93 ? 30.471 15.571 19.091 1.00 21.61 91 GLY B C 1
ATOM 1656 O O . GLY B 1 93 ? 31.667 15.332 18.887 1.00 20.18 91 GLY B O 1
ATOM 1657 N N . PRO B 1 94 ? 29.576 14.584 19.274 1.00 20.29 92 PRO B N 1
ATOM 1658 C CA . PRO B 1 94 ? 28.132 14.718 19.524 1.00 20.68 92 PRO B CA 1
ATOM 1659 C C . PRO B 1 94 ? 27.783 15.629 20.702 1.00 21.80 92 PRO B C 1
ATOM 1660 O O . PRO B 1 94 ? 28.425 15.584 21.756 1.00 19.81 92 PRO B O 1
ATOM 1664 N N . SER B 1 95 ? 26.759 16.455 20.516 1.00 19.45 93 SER B N 1
ATOM 1665 C CA . SER B 1 95 ? 26.320 17.376 21.553 1.00 21.40 93 SER B CA 1
ATOM 1666 C C . SER B 1 95 ? 24.809 17.377 21.622 1.00 21.84 93 SER B C 1
ATOM 1667 O O . SER B 1 95 ? 24.132 17.256 20.601 1.00 20.66 93 SER B O 1
ATOM 1670 N N . LYS B 1 96 ? 24.280 17.520 22.830 1.00 21.45 94 LYS B N 1
ATOM 1671 C CA . LYS B 1 96 ? 22.842 17.555 23.011 1.00 22.03 94 LYS B CA 1
ATOM 1672 C C . LYS B 1 96 ? 22.312 18.930 22.617 1.00 22.02 94 LYS B C 1
ATOM 1673 O O . LYS B 1 96 ? 22.913 19.958 22.935 1.00 22.94 94 LYS B O 1
ATOM 1679 N N . VAL B 1 97 ? 21.195 18.939 21.900 1.00 19.57 95 VAL B N 1
ATOM 1680 C CA . VAL B 1 97 ? 20.556 20.181 21.484 1.00 20.01 95 VAL B CA 1
ATOM 1681 C C . VAL B 1 97 ? 19.066 20.007 21.758 1.00 18.88 95 VAL B C 1
ATOM 1682 O O . VAL B 1 97 ? 18.594 18.887 21.951 1.00 18.86 95 VAL B O 1
ATOM 1686 N N . PRO B 1 98 ? 18.304 21.109 21.792 1.00 20.18 96 PRO B N 1
ATOM 1687 C CA . PRO B 1 98 ? 16.864 21.007 22.058 1.00 20.45 96 PRO B CA 1
ATOM 1688 C C . PRO B 1 98 ? 16.113 19.968 21.231 1.00 19.63 96 PRO B C 1
ATOM 1689 O O . PRO B 1 98 ? 15.190 19.315 21.728 1.00 19.40 96 PRO B O 1
ATOM 1693 N N . THR B 1 99 ? 16.507 19.807 19.971 1.00 20.21 97 THR B N 1
ATOM 1694 C CA . THR B 1 99 ? 15.841 18.859 19.090 1.00 19.21 97 THR B CA 1
ATOM 1695 C C . THR B 1 99 ? 16.430 17.447 19.115 1.00 19.25 97 THR B C 1
ATOM 1696 O O . THR B 1 99 ? 15.912 16.552 18.460 1.00 20.24 97 THR B O 1
ATOM 1700 N N . GLY B 1 100 ? 17.506 17.250 19.871 1.00 18.79 98 GLY B N 1
ATOM 1701 C CA . GLY B 1 100 ? 18.119 15.934 19.942 1.00 18.23 98 GLY B CA 1
ATOM 1702 C C . GLY B 1 100 ? 19.620 16.011 20.139 1.00 18.08 98 GLY B C 1
ATOM 1703 O O . GLY B 1 100 ? 20.089 16.475 21.171 1.00 16.64 98 GLY B O 1
ATOM 1704 N N . ARG B 1 101 ? 20.377 15.556 19.145 1.00 16.81 99 ARG B N 1
ATOM 1705 C CA . ARG B 1 101 ? 21.838 15.592 19.226 1.00 18.20 99 ARG B CA 1
ATOM 1706 C C . ARG B 1 101 ? 22.417 15.865 17.848 1.00 17.86 99 ARG B C 1
ATOM 1707 O O . ARG B 1 101 ? 21.878 15.403 16.849 1.00 18.55 99 ARG B O 1
ATOM 1715 N N . ASN B 1 102 ? 23.514 16.613 17.790 1.00 16.00 100 ASN B N 1
ATOM 1716 C CA . ASN B 1 102 ? 24.146 16.896 16.503 1.00 17.99 100 ASN B CA 1
ATOM 1717 C C . ASN B 1 102 ? 25.652 16.740 16.624 1.00 17.30 100 ASN B C 1
ATOM 1718 O O . ASN B 1 102 ? 26.195 16.637 17.723 1.00 17.13 100 ASN B O 1
ATOM 1731 N N . THR B 1 104 ? 29.290 17.786 13.881 1.00 14.53 102 THR B N 1
ATOM 1732 C CA . THR B 1 104 ? 29.742 18.307 12.599 1.00 14.61 102 THR B CA 1
ATOM 1733 C C . THR B 1 104 ? 30.965 17.492 12.234 1.00 13.03 102 THR B C 1
ATOM 1734 O O . THR B 1 104 ? 31.829 17.242 13.072 1.00 14.70 102 THR B O 1
ATOM 1738 N N . VAL B 1 105 ? 31.029 17.073 10.980 1.00 12.19 103 VAL B N 1
ATOM 1739 C CA . VAL B 1 105 ? 32.104 16.205 10.535 1.00 14.16 103 VAL B CA 1
ATOM 1740 C C . VAL B 1 105 ? 32.797 16.669 9.271 1.00 14.07 103 VAL B C 1
ATOM 1741 O O . VAL B 1 105 ? 32.155 17.171 8.357 1.00 14.54 103 VAL B O 1
ATOM 1745 N N . ARG B 1 106 ? 34.116 16.496 9.225 1.00 13.49 104 ARG B N 1
ATOM 1746 C CA . ARG B 1 106 ? 34.867 16.834 8.027 1.00 14.34 104 ARG B CA 1
ATOM 1747 C C . ARG B 1 106 ? 35.206 15.511 7.356 1.00 15.12 104 ARG B C 1
ATOM 1748 O O . ARG B 1 106 ? 36.003 14.726 7.874 1.00 16.56 104 ARG B O 1
ATOM 1756 N N . HIS B 1 107 ? 34.582 15.255 6.213 1.00 14.57 105 HIS B N 1
ATOM 1757 C CA . HIS B 1 107 ? 34.842 14.035 5.465 1.00 15.16 105 HIS B CA 1
ATOM 1758 C C . HIS B 1 107 ? 36.259 14.114 4.898 1.00 16.44 105 HIS B C 1
ATOM 1759 O O . HIS B 1 107 ? 36.804 15.201 4.731 1.00 16.88 105 HIS B O 1
ATOM 1766 N N . SER B 1 108 ? 36.838 12.958 4.598 1.00 19.96 106 SER B N 1
ATOM 1767 C CA . SER B 1 108 ? 38.184 12.896 4.038 1.00 22.43 106 SER B CA 1
ATOM 1768 C C . SER B 1 108 ? 38.324 13.791 2.807 1.00 22.08 106 SER B C 1
ATOM 1769 O O . SER B 1 108 ? 39.365 14.421 2.602 1.00 22.34 106 SER B O 1
ATOM 1772 N N . ASP B 1 109 ? 37.278 13.855 1.985 1.00 20.49 107 ASP B N 1
ATOM 1773 C CA . ASP B 1 109 ? 37.340 14.674 0.782 1.00 20.67 107 ASP B CA 1
ATOM 1774 C C . ASP B 1 109 ? 37.254 16.165 1.057 1.00 18.82 107 ASP B C 1
ATOM 1775 O O . ASP B 1 109 ? 37.296 16.971 0.132 1.00 19.31 107 ASP B O 1
ATOM 1780 N N . GLY B 1 110 ? 37.124 16.536 2.327 1.00 19.31 108 GLY B N 1
ATOM 1781 C CA . GLY B 1 110 ? 37.067 17.947 2.665 1.00 17.91 108 GLY B CA 1
ATOM 1782 C C . GLY B 1 110 ? 35.690 18.512 2.946 1.00 18.16 108 GLY B C 1
ATOM 1783 O O . GLY B 1 110 ? 35.569 19.6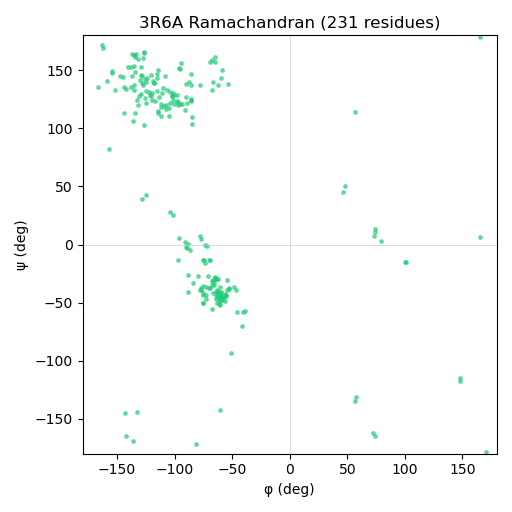08 3.499 1.00 17.13 108 GLY B O 1
ATOM 1784 N N . SER B 1 111 ? 34.647 17.776 2.574 1.00 15.90 109 SER B N 1
ATOM 1785 C CA . SER B 1 111 ? 33.285 18.247 2.802 1.00 14.76 109 SER B CA 1
ATOM 1786 C C . SER B 1 111 ? 32.970 18.307 4.288 1.00 15.20 109 SER B C 1
ATOM 1787 O O . SER B 1 111 ? 33.363 17.423 5.049 1.00 18.01 109 SER B O 1
ATOM 1790 N N . VAL B 1 112 ? 32.259 19.353 4.692 1.00 15.01 110 VAL B N 1
ATOM 1791 C CA . VAL B 1 112 ? 31.856 19.519 6.085 1.00 14.01 110 VAL B CA 1
ATOM 1792 C C . VAL B 1 112 ? 30.350 19.290 6.147 1.00 13.60 110 VAL B C 1
ATOM 1793 O O . VAL B 1 112 ? 29.578 20.009 5.525 1.00 14.50 110 VAL B O 1
ATOM 1797 N N . ILE B 1 113 ? 29.945 18.278 6.906 1.00 14.39 111 ILE B N 1
ATOM 1798 C CA . ILE B 1 113 ? 28.540 17.917 7.015 1.00 13.08 111 ILE B CA 1
ATOM 1799 C C . ILE B 1 113 ? 28.047 17.902 8.454 1.00 14.72 111 ILE B C 1
ATOM 1800 O O . ILE B 1 113 ? 28.755 17.453 9.361 1.00 15.19 111 ILE B O 1
ATOM 1805 N N . GLU B 1 114 ? 26.834 18.400 8.662 1.00 12.54 112 GLU B N 1
ATOM 1806 C CA . GLU B 1 114 ? 26.243 18.386 9.991 1.00 14.05 112 GLU B CA 1
ATOM 1807 C C . GLU B 1 114 ? 25.319 17.175 10.058 1.00 14.39 112 GLU B C 1
ATOM 1808 O O . GLU B 1 114 ? 24.428 17.023 9.220 1.00 15.47 112 GLU B O 1
ATOM 1814 N N . TYR B 1 115 ? 25.557 16.300 11.028 1.00 12.14 113 TYR B N 1
ATOM 1815 C CA . TYR B 1 115 ? 24.723 15.115 11.218 1.00 12.18 113 TYR B CA 1
ATOM 1816 C C . TYR B 1 115 ? 23.796 15.401 12.394 1.00 11.69 113 TYR B C 1
ATOM 1817 O O . TYR B 1 115 ? 24.245 15.793 13.473 1.00 12.66 113 TYR B O 1
ATOM 1826 N N . VAL B 1 116 ? 22.500 15.201 12.188 1.00 12.97 114 VAL B N 1
ATOM 1827 C CA . VAL B 1 116 ? 21.532 15.476 13.239 1.00 15.04 114 VAL B CA 1
ATOM 1828 C C . VAL B 1 116 ? 20.651 14.277 13.540 1.00 16.22 114 VAL B C 1
ATOM 1829 O O . VAL B 1 116 ? 20.258 13.540 12.639 1.00 15.79 114 VAL B O 1
ATOM 1833 N N . GLU B 1 117 ? 20.344 14.095 14.819 1.00 17.76 115 GLU B N 1
ATOM 1834 C CA . GLU B 1 117 ? 19.483 13.013 15.268 1.00 21.16 115 GLU B CA 1
ATOM 1835 C C . GLU B 1 117 ? 18.367 13.685 16.058 1.00 23.02 115 GLU B C 1
ATOM 1836 O O . GLU B 1 117 ? 18.631 14.402 17.018 1.00 21.57 115 GLU B O 1
ATOM 1842 N N . HIS B 1 118 ? 17.125 13.475 15.640 1.00 24.73 116 HIS B N 1
ATOM 1843 C CA . HIS B 1 118 ? 15.987 14.072 16.325 1.00 28.51 116 HIS B CA 1
ATOM 1844 C C . HIS B 1 118 ? 15.460 13.150 17.419 1.00 31.34 116 HIS B C 1
ATOM 1845 O O . HIS B 1 118 ? 15.369 11.935 17.233 1.00 32.20 116 HIS B O 1
ATOM 1852 N N . SER B 1 119 ? 15.128 13.730 18.566 1.00 34.33 117 SER B N 1
ATOM 1853 C CA . SER B 1 119 ? 14.593 12.950 19.674 1.00 36.66 117 SER B CA 1
ATOM 1854 C C . SER B 1 119 ? 13.106 12.731 19.419 1.00 37.94 117 SER B C 1
ATOM 1855 O O . SER B 1 119 ? 12.605 13.053 18.342 1.00 38.83 117 SER B O 1
ATOM 1858 N N . LYS B 1 120 ? 12.400 12.188 20.406 1.00 40.00 118 LYS B N 1
ATOM 1859 C CA . LYS B 1 120 ? 10.970 11.924 20.262 1.00 41.77 118 LYS B CA 1
ATOM 1860 C C . LYS B 1 120 ? 10.153 13.122 19.774 1.00 42.71 118 LYS B C 1
ATOM 1861 O O . LYS B 1 120 ? 10.026 13.345 18.569 1.00 42.54 118 LYS B O 1
ATOM 1867 N N . ILE B 1 121 ? 9.608 13.886 20.717 1.00 43.47 119 ILE B N 1
ATOM 1868 C CA . ILE B 1 121 ? 8.778 15.057 20.421 1.00 41.83 119 ILE B CA 1
ATOM 1869 C C . ILE B 1 121 ? 7.578 14.676 19.544 1.00 43.00 119 ILE B C 1
ATOM 1870 O O . ILE B 1 121 ? 7.729 14.264 18.392 1.00 41.99 119 ILE B O 1
ATOM 1875 N N . GLU B 1 122 ? 6.379 14.795 20.108 1.00 43.11 120 GLU B N 1
ATOM 1876 C CA . GLU B 1 122 ? 5.157 14.458 19.385 1.00 42.85 120 GLU B CA 1
ATOM 1877 C C . GLU B 1 122 ? 4.985 15.319 18.138 1.00 43.41 120 GLU B C 1
ATOM 1878 O O . GLU B 1 122 ? 5.662 16.336 17.973 1.00 45.29 120 GLU B O 1
ATOM 1880 N N . LEU B 1 126 ? 1.652 16.872 16.588 1.00 39.76 124 LEU B N 1
ATOM 1881 C CA . LEU B 1 126 ? 0.217 17.092 16.476 1.00 38.59 124 LEU B CA 1
ATOM 1882 C C . LEU B 1 126 ? -0.097 18.300 15.597 1.00 38.07 124 LEU B C 1
ATOM 1883 O O . LEU B 1 126 ? -1.253 18.713 15.488 1.00 39.11 124 LEU B O 1
ATOM 1888 N N . TYR B 1 127 ? 0.934 18.860 14.971 1.00 35.34 125 TYR B N 1
ATOM 1889 C CA . TYR B 1 127 ? 0.762 20.019 14.098 1.00 33.95 125 TYR B CA 1
ATOM 1890 C C . TYR B 1 127 ? 0.110 19.644 12.772 1.00 34.83 125 TYR B C 1
ATOM 1891 O O . TYR B 1 127 ? -0.370 20.510 12.037 1.00 33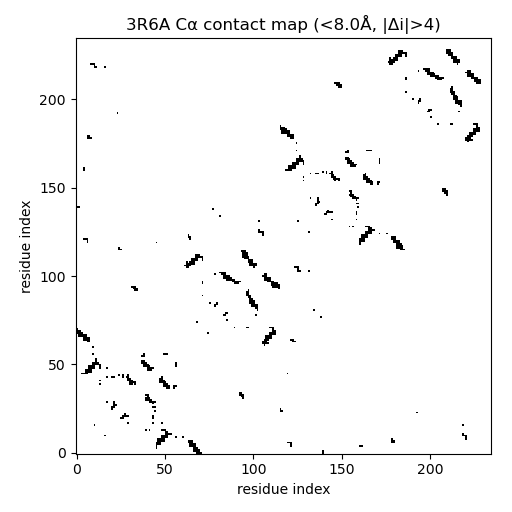.78 125 TYR B O 1
ATOM 1900 N N . PHE B 1 128 ? 0.099 18.352 12.465 1.00 35.68 126 PHE B N 1
ATOM 1901 C CA . PHE B 1 128 ? -0.497 17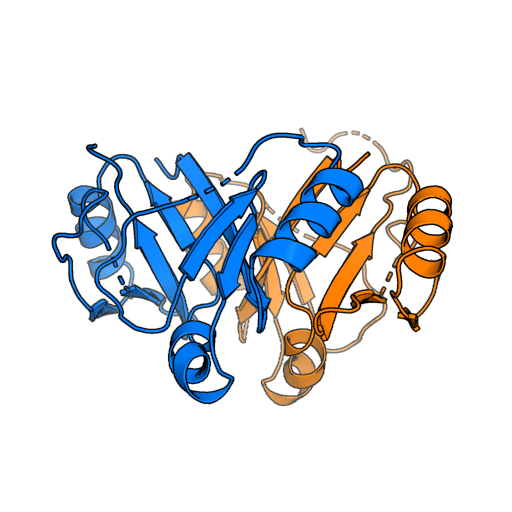.876 11.223 1.00 37.07 126 PHE B CA 1
ATOM 1902 C C . PHE B 1 128 ? -1.797 17.119 11.471 1.00 38.90 126 PHE B C 1
ATOM 1903 O O . PHE B 1 128 ? -2.165 16.290 10.613 1.00 39.66 126 PHE B O 1
#

Solvent-accessible surface area: 12669 Å² total

Sequence (235 aa):
KILQILSRLYVADLNPALEFYEELLETPVARFEIPQTGVELAQISTILLIAGSEEALKPFRNTQATFLVDSLDKFKTFLEENGAEIIRGPSKVPTGRNTVRHSDGSVIEYVEHSKKILQILSRLYVADLNPALEFYEELLETPVARFEIPQTGVELAQISTILLIAGSEEALKPFRNTQATFLVDSLDKFKTFLEENGAEIIRGPSKVPTGRNTVRHSDGSVIEYVEHSKIELYF

Secondary structure (DSSP, 8-state):
-EEEEEEEEEES-HHHHHHHHHHHTT--------S-SS-EEEEETTEEEEES-HHHHGGGGG--EEEEES-HHHHHHHHHHTT-EE-S---EETTEE--EE-TTS-EEEEEEE--/-EEEEEEEEEES-HHHHHHHHHHHTT-S------S-TT-EEEEETTEEEEES-HHHHGGGGG--EEEEES-HHHHHHHHHTTT-EE-S---EETTEE--EE-TTS-EEEEEEE-------

Foldseek 3Di:
DFPAKAFEDEEADDVVVVVVVCVVVVPVDKFDDWDDDQWTWMGTDRYIYIHGDPVSCVVVVLAGIETEDADPVVVVVVQVVQAKDDPDDQDQIPQGGWWIQHNVGHIYIYHYGDD/DFPAKAAEDEEADCVVVVVVVCVVVVNPDKFDDWDDPQWTWMGDDRYIYIHGDPVSCVVVVLAGIETEDADPVVVVVVQVVQQKDDDDDQDQTPQGGKWIQHNVGHIYMYHYGDDDDDPD

CATH classification: 3.10.180.10